Protein 2IJL (pdb70)

Solvent-accessible surface area: 12331 Å² total

B-factor: mean 44.21, std 12.85, range [23.38, 115.18]

Organism: Agrobacterium fabrum (strain C58 / ATCC 33970) (NCBI:txid176299)

Secondary structure (DSSP, 8-state):
--PPPEEEEEEEETTTEEESHHHHH--HHHHHS-HHHHHH---HHHHHHHHHHHT---S-SEEE---EEE-HHHHHHHHHHH------TTHHHHHHHHHHS---/-PPPEEEEEEEETTTEEESHHHHH--HHHHHS-HHHHHH---HHHHHHHHHHHT---S-SEEE---EEE-HHHHHHHHHHH------TTHHHHHHHHHHS---

Sequence (207 aa):
KRLPLKPVLRIDFPPGERLGHGKVELQLIAETGSISAAGRADSYRRRAWLLVDALNHFRQPVICSQRGAALTVFGAELLERYRGEERNEALREDIDWLEANRNPQRLPLKPVLRIDFPPGERLGHGKVELQLIAETGSISAAGRADSYRRAWLLVDALNHFRQPVICSQGGAALTVFGAELLERYRGEERNEALREDIDWLEANRNPQ

Nearest PDB structures (foldseek):
  2ijl-assembly1_A  TM=1.006E+00  e=8.912E-17  Agrobacterium fabrum str. C58
  2ijl-assembly1_B  TM=9.948E-01  e=4.445E-15  Agrobacterium fabrum str. C58
  3t1b-assembly1_D  TM=6.329E-01  e=1.593E-01  Vibrio cholerae
  5z4z-assembly1_A  TM=6.506E-01  e=7.813E-01  unclassified
  6c28-assembly2_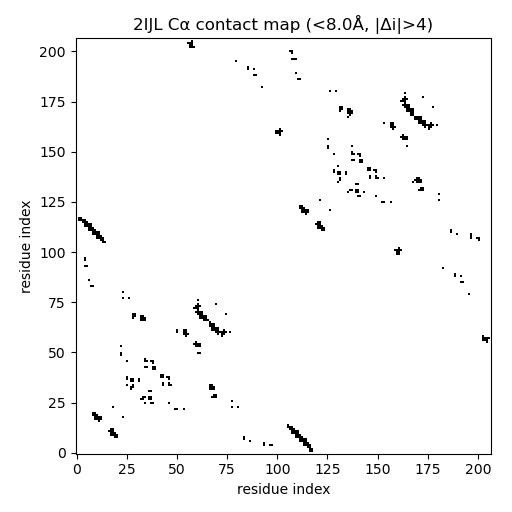C-3  TM=6.398E-01  e=1.419E+00  Rhodopseudomonas palustris CGA009

Radius of gyration: 19.8 Å; Cα contacts (8 Å, |Δi|>4): 282; chains: 2; bounding box: 57×39×43 Å

Structure (mmCIF, N/CA/C/O backbone):
data_2IJL
#
_entry.id   2IJL
#
_cell.length_a   40.719
_cell.length_b   79.536
_cell.length_c   43.994
_cell.angle_alpha   90.00
_cell.angle_beta   106.70
_cell.angle_gamma   90.00
#
_symmetry.space_group_name_H-M   'P 1 21 1'
#
loop_
_entity.id
_entity.type
_entity.pdbx_description
1 polymer 'Molybdenum-binding transcriptional repressor'
2 non-polymer 'SULFATE ION'
3 non-polymer 1,2-ETHANEDIOL
4 water water
#
loop_
_atom_site.group_PDB
_atom_site.id
_atom_site.type_symbol
_atom_site.label_atom_id
_atom_site.label_alt_id
_atom_site.label_comp_id
_atom_site.label_asym_id
_atom_site.label_entity_id
_atom_site.label_seq_id
_atom_site.pdbx_PDB_ins_code
_atom_site.Cartn_x
_atom_site.Cartn_y
_atom_site.Cartn_z
_atom_site.occupancy
_atom_site.B_iso_or_equiv
_atom_site.auth_seq_id
_atom_site.auth_comp_id
_atom_site.auth_asym_id
_atom_site.auth_atom_id
_atom_site.pdbx_PDB_model_num
ATOM 1 N N . LYS A 1 6 ? 30.858 69.524 -4.837 1.00 62.37 4 LYS A N 1
ATOM 2 C CA . LYS A 1 6 ? 30.915 68.211 -4.128 1.00 62.50 4 LYS A CA 1
ATOM 3 C C . LYS A 1 6 ? 30.528 68.354 -2.654 1.00 61.99 4 LYS A C 1
ATOM 4 O O . LYS A 1 6 ? 31.001 69.256 -1.960 1.00 62.46 4 LYS A O 1
ATOM 10 N N . ARG A 1 7 ? 29.651 67.493 -2.171 1.00 60.90 5 ARG A N 1
ATOM 11 C CA . ARG A 1 7 ? 29.594 67.328 -0.723 1.00 60.20 5 ARG A CA 1
ATOM 12 C C . ARG A 1 7 ? 29.885 65.895 -0.399 1.00 58.59 5 ARG A C 1
ATOM 13 O O . ARG A 1 7 ? 30.033 65.065 -1.300 1.00 58.39 5 ARG A O 1
ATOM 21 N N . LEU A 1 8 ? 29.980 65.622 0.891 1.00 56.69 6 LEU A N 1
ATOM 22 C CA . LEU A 1 8 ? 30.322 64.304 1.361 1.00 55.04 6 LEU A CA 1
ATOM 23 C C . LEU A 1 8 ? 29.166 63.340 1.089 1.00 53.31 6 LEU A C 1
ATOM 24 O O . LEU A 1 8 ? 28.032 63.767 0.893 1.00 53.18 6 LEU A O 1
ATOM 29 N N . PRO A 1 9 ? 29.455 62.034 1.029 1.00 51.83 7 PRO A N 1
ATOM 30 C CA . PRO A 1 9 ? 28.362 61.080 0.866 1.00 50.24 7 PRO A CA 1
ATOM 31 C C . PRO A 1 9 ? 27.446 60.998 2.098 1.00 48.74 7 PRO A C 1
ATOM 32 O O . PRO A 1 9 ? 27.841 61.435 3.196 1.00 48.28 7 PRO A O 1
ATOM 36 N N . LEU A 1 10 ? 26.240 60.448 1.901 1.00 46.30 8 LEU A N 1
ATOM 37 C CA . LEU A 1 10 ? 25.359 60.102 2.997 1.00 44.83 8 LEU A CA 1
ATOM 38 C C . LEU A 1 10 ? 26.074 59.051 3.777 1.00 44.48 8 LEU A C 1
ATOM 39 O O . LEU A 1 10 ? 26.866 58.313 3.238 1.00 44.55 8 LEU A O 1
ATOM 44 N N . LYS A 1 11 ? 25.804 58.985 5.060 1.00 44.27 9 LYS A N 1
ATOM 45 C CA . LYS A 1 11 ? 26.575 58.106 5.909 1.00 44.60 9 LYS A CA 1
ATOM 46 C C . LYS A 1 11 ? 25.712 57.641 7.105 1.00 43.50 9 LYS A C 1
ATOM 47 O O . LYS A 1 11 ? 25.207 58.467 7.874 1.00 44.01 9 LYS A O 1
ATOM 53 N N . PRO A 1 12 ? 25.484 56.319 7.228 1.00 42.45 10 PRO A N 1
ATOM 54 C CA . PRO A 1 12 ? 24.806 55.835 8.440 1.00 41.07 10 PRO A CA 1
ATOM 55 C C . PRO A 1 12 ? 25.768 55.874 9.646 1.00 40.53 10 PRO A C 1
ATOM 56 O O . PRO A 1 12 ? 26.971 55.695 9.483 1.00 40.49 10 PRO A O 1
ATOM 60 N N . VAL A 1 13 ? 25.231 56.141 10.834 1.00 40.15 11 VAL A N 1
ATOM 61 C CA . VAL A 1 13 ? 25.977 56.131 12.090 1.00 39.44 11 VAL A CA 1
ATOM 62 C C . VAL A 1 13 ? 25.189 55.293 13.077 1.00 38.85 11 VAL A C 1
ATOM 63 O O . VAL A 1 13 ? 23.978 55.356 13.134 1.00 38.52 11 VAL A O 1
ATOM 67 N N . LEU A 1 14 ? 25.903 54.512 13.861 1.00 39.07 12 LEU A N 1
ATOM 68 C CA . LEU A 1 14 ? 25.322 53.552 14.769 1.00 38.73 12 LEU A CA 1
ATOM 69 C C . LEU A 1 14 ? 25.539 54.030 16.193 1.00 38.93 12 LEU A C 1
ATOM 70 O O . LEU A 1 14 ? 26.599 54.597 16.517 1.00 39.31 12 LEU A O 1
ATOM 75 N N . ARG A 1 15 ? 24.539 53.783 17.031 1.00 38.00 13 ARG A N 1
ATOM 76 C CA . ARG A 1 15 ? 24.683 53.846 18.479 1.00 39.06 13 ARG A CA 1
ATOM 77 C C . ARG A 1 15 ? 23.911 52.647 19.030 1.00 38.62 13 ARG A C 1
ATOM 78 O O . ARG A 1 15 ? 22.916 52.212 18.438 1.00 39.50 13 ARG A O 1
ATOM 86 N N . ILE A 1 16 ? 24.328 52.125 20.173 1.00 37.89 14 ILE A N 1
ATOM 87 C CA . ILE A 1 16 ? 23.597 51.044 20.822 1.00 36.68 14 ILE A CA 1
ATOM 88 C C . ILE A 1 16 ? 23.105 51.516 22.148 1.00 36.93 14 ILE A C 1
ATOM 89 O O . ILE A 1 16 ? 23.874 52.011 22.943 1.00 37.75 14 ILE A O 1
ATOM 94 N N . ASP A 1 17 ? 21.814 51.347 22.396 1.00 37.70 15 ASP A N 1
ATOM 95 C CA . ASP A 1 17 ? 21.214 51.698 23.652 1.00 38.31 15 ASP A CA 1
ATOM 96 C C . ASP A 1 17 ? 21.522 50.596 24.650 1.00 38.04 15 ASP A C 1
ATOM 97 O O . ASP A 1 17 ? 21.345 49.422 24.330 1.00 37.62 15 ASP A O 1
ATOM 102 N N . PHE A 1 18 ? 22.029 50.979 25.828 1.00 38.01 16 PHE A N 1
ATOM 103 C CA . PHE A 1 18 ? 22.152 50.064 26.984 1.00 38.36 16 PHE A CA 1
ATOM 104 C C . PHE A 1 18 ? 21.128 50.487 28.065 1.00 39.20 16 PHE A C 1
ATOM 105 O O . PHE A 1 18 ? 21.481 51.171 29.018 1.00 39.11 16 PHE A O 1
ATOM 113 N N . PRO A 1 19 ? 19.861 50.063 27.922 1.00 40.45 17 PRO A N 1
ATOM 114 C CA . PRO A 1 19 ? 18.798 50.480 28.837 1.00 41.64 17 PRO A CA 1
ATOM 115 C C . PRO A 1 19 ? 19.046 50.012 30.284 1.00 42.91 17 PRO A C 1
ATOM 116 O O . PRO A 1 19 ? 19.609 48.931 30.491 1.00 43.64 17 PRO A O 1
ATOM 120 N N . PRO A 1 20 ? 18.629 50.810 31.286 1.00 43.64 18 PRO A N 1
ATOM 121 C CA . PRO A 1 20 ? 17.837 52.027 31.107 1.00 44.15 18 PRO A CA 1
ATOM 122 C C . PRO A 1 20 ? 18.701 53.243 30.834 1.00 44.56 18 PRO A C 1
ATOM 123 O O . PRO A 1 20 ? 18.314 54.098 30.027 1.00 45.31 18 PRO A O 1
ATOM 127 N N . GLY A 1 21 ? 19.862 53.322 31.484 1.00 44.12 19 GLY A N 1
ATOM 128 C CA . GLY A 1 21 ? 20.561 54.604 31.535 1.00 43.43 19 GLY A CA 1
ATOM 129 C C . GLY A 1 21 ? 21.612 54.894 30.479 1.00 42.96 19 GLY A C 1
ATOM 130 O O . GLY A 1 21 ? 22.054 56.012 30.394 1.00 43.38 19 GLY A O 1
ATOM 131 N N . GLU A 1 22 ? 22.006 53.910 29.669 1.00 41.65 20 GLU A N 1
ATOM 132 C CA . GLU A 1 22 ? 23.280 54.004 28.997 1.00 40.71 20 GLU A CA 1
ATOM 133 C C . GLU A 1 22 ? 23.296 53.919 27.466 1.00 39.79 20 GLU A C 1
ATOM 134 O O . GLU A 1 22 ? 22.369 53.426 26.846 1.00 39.10 20 GLU A O 1
ATOM 140 N N . ARG A 1 23 ? 24.372 54.417 26.878 1.00 38.78 21 ARG A N 1
ATOM 141 C CA . ARG A 1 23 ? 24.561 54.378 25.437 1.00 39.59 21 ARG A CA 1
ATOM 142 C C . ARG A 1 23 ? 25.996 54.084 25.083 1.00 37.82 21 ARG A C 1
ATOM 143 O O . ARG A 1 23 ? 26.901 54.435 25.828 1.00 37.73 21 ARG A O 1
ATOM 151 N N . LEU A 1 24 ? 26.187 53.418 23.954 1.00 37.26 22 LEU A N 1
ATOM 152 C CA . LEU A 1 24 ? 27.516 53.241 23.353 1.00 36.25 22 LEU A CA 1
ATOM 153 C C . LEU A 1 24 ? 27.500 53.696 21.908 1.00 35.50 22 LEU A C 1
ATOM 154 O O . LEU A 1 24 ? 26.922 53.069 21.051 1.00 35.24 22 LEU A O 1
ATOM 159 N N . GLY A 1 25 ? 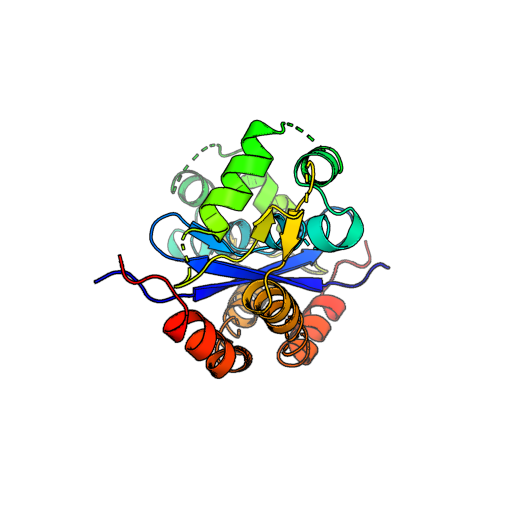28.132 54.818 21.647 1.00 35.26 23 GLY A N 1
ATOM 160 C CA . GLY A 1 25 ? 28.094 55.407 20.354 1.00 35.29 23 GLY A CA 1
ATOM 161 C C . GLY A 1 25 ? 29.312 56.271 20.132 1.00 36.30 23 GLY A C 1
ATOM 162 O O . GLY A 1 25 ? 30.380 56.094 20.753 1.00 36.14 23 GLY A O 1
ATOM 163 N N . HIS A 1 26 ? 29.150 57.228 19.241 1.00 37.28 24 HIS A N 1
ATOM 164 C CA . HIS A 1 26 ? 30.292 57.958 18.741 1.00 38.11 24 HIS A CA 1
ATOM 165 C C . HIS A 1 26 ? 31.162 58.519 19.861 1.00 37.18 24 HIS A C 1
ATOM 166 O O . HIS A 1 26 ? 32.374 58.453 19.773 1.00 37.75 24 HIS A O 1
ATOM 173 N N . GLY A 1 27 ? 30.574 59.063 20.909 1.00 36.04 25 GLY A N 1
ATOM 174 C CA . GLY A 1 27 ? 31.389 59.664 21.945 1.00 34.26 25 GLY A CA 1
ATOM 175 C C . GLY A 1 27 ? 32.253 58.682 22.696 1.00 34.44 25 GLY A C 1
ATOM 176 O O . GLY A 1 27 ? 33.420 58.960 22.947 1.00 35.54 25 GLY A O 1
ATOM 177 N N . LYS A 1 28 ? 31.716 57.524 23.080 1.00 33.10 26 LYS A N 1
ATOM 178 C CA . LYS A 1 28 ? 32.547 56.578 23.820 1.00 31.73 26 LYS A CA 1
ATOM 179 C C . LYS A 1 28 ? 33.567 55.840 22.949 1.00 32.04 26 LYS A C 1
ATOM 180 O O . LYS A 1 28 ? 34.672 55.527 23.403 1.00 30.76 26 LYS A O 1
ATOM 186 N N . VAL A 1 29 ? 33.197 55.577 21.690 1.00 32.05 27 VAL A N 1
ATOM 187 C CA . VAL A 1 29 ? 34.099 54.948 20.746 1.00 31.46 27 VAL A CA 1
ATOM 188 C C . VAL A 1 29 ? 35.307 55.836 20.409 1.00 31.98 27 VAL A C 1
ATOM 189 O O . VAL A 1 29 ? 36.461 55.361 20.315 1.00 30.86 27 VAL A O 1
ATOM 193 N N . GLU A 1 30 ? 35.035 57.123 20.184 1.00 31.73 28 GLU A N 1
ATOM 194 C CA . GLU A 1 30 ? 36.072 58.072 19.916 1.00 31.13 28 GLU A CA 1
ATOM 195 C C . GLU A 1 30 ? 37.025 58.176 21.128 1.00 32.13 28 GLU A C 1
ATOM 196 O O . GLU A 1 30 ? 38.236 58.063 20.968 1.00 32.31 28 GLU A O 1
ATOM 202 N N . LEU A 1 31 ? 36.492 58.342 22.328 1.00 32.34 29 LEU A N 1
ATOM 203 C CA . LEU A 1 31 ? 37.314 58.286 23.532 1.00 33.45 29 LEU A CA 1
ATOM 204 C C . LEU A 1 31 ? 38.237 57.071 23.590 1.00 34.03 29 LEU A C 1
ATOM 205 O O . LEU A 1 31 ? 39.442 57.206 23.845 1.00 33.45 29 LEU A O 1
ATOM 218 N N . GLN A 1 33 ? 39.193 55.106 21.043 1.00 32.81 31 GLN A N 1
ATOM 219 C CA . GLN A 1 33 ? 40.151 55.217 19.935 1.00 32.69 31 GLN A CA 1
ATOM 220 C C . GLN A 1 33 ? 41.281 56.190 20.325 1.00 30.91 31 GLN A C 1
ATOM 221 O O . GLN A 1 33 ? 42.443 55.969 20.064 1.00 32.16 31 GLN A O 1
ATOM 227 N 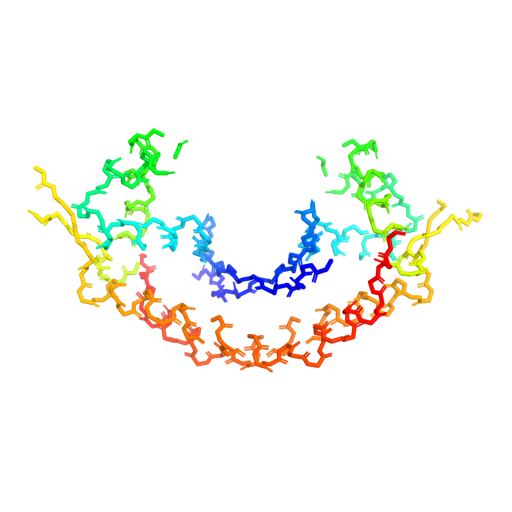N . LEU A 1 34 ? 40.919 57.270 20.975 1.00 29.53 32 LEU A N 1
ATOM 228 C CA . LEU A 1 34 ? 41.841 58.319 21.327 1.00 28.76 32 LEU A CA 1
ATOM 229 C C . LEU A 1 34 ? 42.718 57.880 22.494 1.00 27.56 32 LEU A C 1
ATOM 230 O O . LEU A 1 34 ? 43.876 58.264 22.561 1.00 26.76 32 LEU A O 1
ATOM 235 N N . ILE A 1 35 ? 42.176 57.048 23.391 1.00 27.25 33 ILE A N 1
ATOM 236 C CA . ILE A 1 35 ? 43.003 56.464 24.459 1.00 27.38 33 ILE A CA 1
ATOM 237 C C . ILE A 1 35 ? 44.015 55.495 23.875 1.00 27.34 33 ILE A C 1
ATOM 238 O O . ILE A 1 35 ? 45.199 55.529 24.247 1.00 27.02 33 ILE A O 1
ATOM 243 N N . ALA A 1 36 ? 43.573 54.690 22.904 1.00 27.70 34 ALA A N 1
ATOM 244 C CA . ALA A 1 36 ? 44.489 53.761 22.214 1.00 27.62 34 ALA A CA 1
ATOM 245 C C . ALA A 1 36 ? 45.591 54.552 21.557 1.00 28.07 34 ALA A C 1
ATOM 246 O O . ALA A 1 36 ? 46.725 54.086 21.487 1.00 28.21 34 ALA A O 1
ATOM 248 N N . GLU A 1 37 ? 45.280 55.764 21.098 1.00 28.08 35 GLU A N 1
ATOM 249 C CA . GLU A 1 37 ? 46.278 56.513 20.297 1.00 28.28 35 GLU A CA 1
ATOM 250 C C . GLU A 1 37 ? 47.211 57.365 21.133 1.00 28.35 35 GLU A C 1
ATOM 251 O O . GLU A 1 37 ? 48.364 57.549 20.774 1.00 29.72 35 GLU A O 1
ATOM 257 N N . THR A 1 38 ? 46.728 57.918 22.234 1.00 28.63 36 THR A N 1
ATOM 258 C CA . THR A 1 38 ? 47.532 58.880 23.004 1.00 28.04 36 THR A CA 1
ATOM 259 C C . THR A 1 38 ? 47.951 58.318 24.350 1.00 28.27 36 THR A C 1
ATOM 260 O O . THR A 1 38 ? 48.826 58.859 24.989 1.00 27.80 36 THR A O 1
ATOM 264 N N . GLY A 1 39 ? 47.242 57.287 24.807 1.00 28.80 37 GLY A N 1
ATOM 265 C CA . GLY A 1 39 ? 47.454 56.701 26.117 1.00 28.93 37 GLY A CA 1
ATOM 266 C C . GLY A 1 39 ? 47.041 57.582 27.276 1.00 29.86 37 GLY A C 1
ATOM 267 O O . GLY A 1 39 ? 47.522 57.409 28.391 1.00 31.03 37 GLY A O 1
ATOM 268 N N . SER A 1 40 ? 46.123 58.507 27.045 1.00 30.40 38 SER A N 1
ATOM 269 C CA . SER A 1 40 ? 45.795 59.528 28.033 1.00 30.41 38 SER A CA 1
ATOM 270 C C . SER A 1 40 ? 44.297 59.892 28.007 1.00 30.33 38 SER A C 1
ATOM 271 O O . SER A 1 40 ? 43.728 60.157 26.933 1.00 30.58 38 SER A O 1
ATOM 274 N N . ILE A 1 41 ? 43.668 59.892 29.183 1.00 30.00 39 ILE A N 1
ATOM 275 C CA . ILE A 1 41 ? 42.269 60.302 29.326 1.00 29.52 39 ILE A CA 1
ATOM 276 C C . ILE A 1 41 ? 42.177 61.808 29.207 1.00 29.85 39 ILE A C 1
ATOM 277 O O . ILE A 1 41 ? 41.259 62.318 28.565 1.00 30.23 39 ILE A O 1
ATOM 282 N N . SER A 1 42 ? 43.107 62.534 29.816 1.00 30.08 40 SER A N 1
ATOM 283 C CA . SER A 1 42 ? 43.041 63.995 29.724 1.00 31.58 40 SER A CA 1
ATOM 284 C C . SER A 1 42 ? 43.210 64.506 28.294 1.00 31.14 40 SER A C 1
ATOM 285 O O . SER A 1 42 ? 42.538 65.454 27.908 1.00 31.79 40 SER A O 1
ATOM 288 N N . ALA A 1 43 ? 44.090 63.865 27.527 1.00 31.00 41 ALA A N 1
ATOM 289 C CA . ALA A 1 43 ? 44.325 64.171 26.101 1.00 30.73 41 ALA A CA 1
ATOM 290 C C . ALA A 1 43 ? 43.082 63.920 25.244 1.00 30.67 41 ALA A C 1
ATOM 291 O O . ALA A 1 43 ? 42.688 64.763 24.436 1.00 30.08 41 ALA A O 1
ATOM 293 N N . ALA A 1 44 ? 42.490 62.735 25.408 1.00 30.83 42 ALA A N 1
ATOM 294 C CA . ALA A 1 44 ? 41.236 62.390 24.743 1.00 30.43 42 ALA A CA 1
ATOM 295 C C . ALA A 1 44 ? 40.144 63.435 25.063 1.00 31.25 42 ALA A C 1
ATOM 296 O O . ALA A 1 44 ? 39.486 63.940 24.147 1.00 31.34 42 ALA A O 1
ATOM 298 N N . GLY A 1 45 ? 39.960 63.772 26.343 1.00 31.56 43 GLY A N 1
ATOM 299 C CA . GLY A 1 45 ? 38.959 64.775 26.754 1.00 31.63 43 GLY A CA 1
ATOM 300 C C . GLY A 1 45 ? 39.210 66.106 26.082 1.00 32.53 43 GLY A C 1
ATOM 301 O O . GLY A 1 45 ? 38.311 66.686 25.483 1.00 32.64 43 GLY A O 1
ATOM 302 N N . ARG A 1 46 ? 40.449 66.584 26.165 1.00 33.62 44 ARG A N 1
ATOM 303 C CA . ARG A 1 46 ? 40.901 67.764 25.418 1.00 34.84 44 ARG A CA 1
ATOM 304 C C . ARG A 1 46 ? 40.558 67.714 23.920 1.00 35.14 44 ARG A C 1
ATOM 305 O O . ARG A 1 46 ? 39.960 68.652 23.383 1.00 34.97 44 ARG A O 1
ATOM 313 N N . ALA A 1 47 ? 40.932 66.630 23.254 1.00 35.37 45 ALA A N 1
ATOM 314 C CA . ALA A 1 47 ? 40.568 66.442 21.846 1.00 37.00 45 ALA A CA 1
ATOM 315 C C . ALA A 1 47 ? 39.063 66.624 21.583 1.00 38.06 45 ALA A C 1
ATOM 316 O O . ALA A 1 47 ? 38.655 67.258 20.610 1.00 37.06 45 ALA A O 1
ATOM 326 N N . ASP A 1 49 ? 36.957 68.313 23.323 1.00 42.52 47 ASP A N 1
ATOM 327 C CA . ASP A 1 49 ? 36.446 69.546 23.925 1.00 42.82 47 ASP A CA 1
ATOM 328 C C . ASP A 1 49 ? 35.575 69.381 25.164 1.00 42.32 47 ASP A C 1
ATOM 329 O O . ASP A 1 49 ? 34.501 69.972 25.250 1.00 42.06 47 ASP A O 1
ATOM 342 N N . SER A 1 51 ? 35.717 68.678 29.698 1.00 36.11 49 SER A N 1
ATOM 343 C CA . SER A 1 51 ? 36.517 68.660 30.898 1.00 33.86 49 SER A CA 1
ATOM 344 C C . SER A 1 51 ? 37.021 67.243 31.180 1.00 32.78 49 SER A C 1
ATOM 345 O O . SER A 1 51 ? 36.488 66.267 30.671 1.00 31.62 49 SER A O 1
ATOM 348 N N . TYR A 1 52 ? 38.053 67.139 32.010 1.00 32.01 50 TYR A N 1
ATOM 349 C CA . TYR A 1 52 ? 38.530 65.844 32.440 1.00 31.29 50 TYR A CA 1
ATOM 350 C C . TYR A 1 52 ? 37.405 65.084 33.161 1.00 31.82 50 TYR A C 1
ATOM 351 O O . TYR A 1 52 ? 37.214 63.874 32.896 1.00 31.76 50 TYR A O 1
ATOM 360 N N . ARG A 1 53 ? 36.656 65.787 34.026 1.00 31.05 51 ARG A N 1
ATOM 361 C CA . ARG A 1 53 ? 35.460 65.216 34.659 1.00 31.99 51 ARG A CA 1
ATOM 362 C C . ARG A 1 53 ? 34.539 64.532 33.653 1.00 30.97 51 ARG A C 1
ATOM 363 O O . ARG A 1 53 ? 34.231 63.358 33.815 1.00 30.12 51 ARG A O 1
ATOM 371 N N A ARG A 1 54 ? 34.134 65.238 32.599 1.00 31.39 52 ARG A N 1
ATOM 372 N N B ARG A 1 54 ? 34.080 65.231 32.587 0.00 38.05 52 ARG A N 1
ATOM 373 C CA A ARG A 1 54 ? 33.180 64.650 31.636 1.00 31.74 52 ARG A CA 1
ATOM 374 C CA B ARG A 1 54 ? 33.176 64.649 31.627 0.00 37.77 52 ARG A CA 1
ATOM 375 C C A ARG A 1 54 ? 33.757 63.465 30.894 1.00 30.40 52 ARG A C 1
ATOM 376 C C B ARG A 1 54 ? 33.758 63.463 30.899 0.00 37.10 52 ARG A C 1
ATOM 377 O O A ARG A 1 54 ? 33.071 62.470 30.720 1.00 30.00 52 ARG A O 1
ATOM 378 O O B ARG A 1 54 ? 33.105 62.486 30.724 0.00 36.82 52 ARG A O 1
ATOM 393 N N . ALA A 1 55 ? 35.012 63.579 30.463 1.00 29.27 53 ALA A N 1
ATOM 394 C CA . ALA A 1 55 ? 35.717 62.448 29.882 1.00 29.37 53 ALA A CA 1
ATOM 395 C C . ALA A 1 55 ? 35.842 61.259 30.851 1.00 29.29 53 ALA A C 1
ATOM 396 O O . ALA A 1 55 ? 35.575 60.100 30.495 1.00 30.57 53 ALA A O 1
ATOM 398 N N . TRP A 1 56 ? 36.226 61.532 32.088 1.00 28.55 54 TRP A N 1
ATOM 399 C CA . TRP A 1 56 ? 36.456 60.473 33.052 1.00 27.48 54 TRP A CA 1
ATOM 400 C C . TRP A 1 56 ? 35.129 59.747 33.353 1.00 27.81 54 TRP A C 1
ATOM 401 O O . TRP A 1 56 ? 35.092 58.516 33.467 1.00 27.80 54 TRP A O 1
ATOM 412 N N . LEU A 1 57 ? 34.037 60.504 33.467 1.00 27.84 55 LEU A N 1
ATOM 413 C CA . LEU A 1 57 ? 32.706 59.908 33.616 1.00 28.31 55 LEU A CA 1
ATOM 414 C C . LEU A 1 57 ? 32.323 58.967 32.450 1.00 28.59 55 LEU A C 1
ATOM 415 O O . LEU A 1 57 ? 31.639 57.980 32.666 1.00 28.62 55 LEU A O 1
ATOM 420 N N . LEU A 1 58 ? 32.771 59.249 31.234 1.00 29.00 56 LEU A N 1
ATOM 421 C CA . LEU A 1 58 ? 32.574 58.308 30.111 1.00 30.53 56 LEU A CA 1
ATOM 422 C C . LEU A 1 58 ? 33.385 57.032 30.309 1.00 31.00 56 LEU A C 1
ATOM 423 O O . LEU A 1 58 ? 32.899 55.933 30.082 1.00 31.67 56 LEU A O 1
ATOM 428 N N . VAL A 1 59 ? 34.636 57.188 30.733 1.00 32.33 57 VAL A N 1
ATOM 429 C CA . VAL A 1 59 ? 35.494 56.066 31.137 1.00 32.24 57 VAL A CA 1
ATOM 430 C C . VAL A 1 59 ? 34.849 55.235 32.232 1.00 32.60 57 VAL A C 1
ATOM 431 O O . VAL A 1 59 ? 34.750 54.006 32.148 1.00 33.17 57 VAL A O 1
ATOM 435 N N . ASP A 1 60 ? 34.376 55.910 33.253 1.00 32.36 58 ASP A N 1
ATOM 436 C CA . ASP A 1 60 ? 33.695 55.232 34.348 1.00 32.63 58 ASP A CA 1
ATOM 437 C C . ASP A 1 60 ? 32.444 54.463 33.887 1.00 32.10 58 ASP A C 1
ATOM 438 O O . ASP A 1 60 ? 32.211 53.319 34.305 1.00 32.03 58 ASP A O 1
ATOM 443 N N . ALA A 1 61 ? 31.650 55.080 33.024 1.00 31.44 59 ALA A N 1
ATOM 444 C CA . ALA A 1 61 ? 30.523 54.380 32.390 1.00 31.80 59 ALA A CA 1
ATOM 445 C C . ALA A 1 61 ? 30.953 53.083 31.656 1.00 32.05 59 ALA A C 1
ATOM 446 O O . ALA A 1 61 ? 30.362 52.020 31.855 1.00 32.67 59 ALA A O 1
ATOM 448 N N . LEU A 1 62 ? 31.989 53.186 30.825 1.00 31.99 60 LEU A N 1
ATOM 449 C CA . LEU A 1 62 ? 32.559 52.050 30.106 1.00 31.46 60 LEU A CA 1
ATOM 450 C C . LEU A 1 62 ? 33.050 50.938 31.019 1.00 32.09 60 LEU A C 1
ATOM 451 O O . LEU A 1 62 ? 32.918 49.758 30.691 1.00 32.55 60 LEU A O 1
ATOM 456 N N . ASN A 1 63 ? 33.597 51.310 32.171 1.00 32.74 61 ASN A N 1
ATOM 457 C CA . ASN A 1 63 ? 34.103 50.335 33.127 1.00 33.04 61 ASN A CA 1
ATOM 458 C C . ASN A 1 63 ? 33.038 49.732 34.026 1.00 33.96 61 ASN A C 1
ATOM 459 O O . ASN A 1 63 ? 33.345 48.899 34.872 1.00 33.64 61 ASN A O 1
ATOM 464 N N . HIS A 1 64 ? 31.782 50.119 33.832 1.00 35.08 62 HIS A N 1
ATOM 465 C CA . HIS A 1 64 ? 30.711 49.483 34.591 1.00 35.81 62 HIS A CA 1
ATOM 466 C C . HIS A 1 64 ? 29.655 48.892 33.670 1.00 36.39 62 HIS A C 1
ATOM 467 O O . HIS A 1 64 ? 28.778 48.166 34.138 1.00 35.35 62 HIS A O 1
ATOM 482 N N . PHE A 1 66 ? 30.166 46.600 31.340 1.00 34.26 64 PHE A N 1
ATOM 483 C CA . PHE A 1 66 ? 30.494 45.240 30.898 1.00 33.34 64 PHE A CA 1
ATOM 484 C C . PHE A 1 66 ? 31.025 44.471 32.081 1.00 33.40 64 PHE A C 1
ATOM 485 O O . PHE A 1 66 ? 31.229 45.063 33.136 1.00 33.88 64 PHE A O 1
ATOM 493 N N . ARG A 1 67 ? 31.225 43.168 31.907 1.00 33.43 65 ARG A N 1
ATOM 494 C CA . ARG A 1 67 ? 31.710 42.275 32.957 1.00 33.86 65 ARG A CA 1
ATOM 495 C C . ARG A 1 67 ? 33.165 42.544 33.281 1.00 33.71 65 ARG A C 1
ATOM 496 O O . ARG A 1 67 ? 33.604 42.318 34.409 1.00 34.28 65 ARG A O 1
ATOM 504 N N . GLN A 1 68 ? 33.917 42.974 32.275 1.00 33.11 66 GLN A N 1
ATOM 505 C CA . GLN A 1 68 ? 35.304 43.342 32.449 1.00 33.40 66 GLN A CA 1
ATOM 506 C C . GLN A 1 68 ? 35.441 44.852 32.173 1.00 32.32 66 GLN A C 1
ATOM 507 O O . GLN A 1 68 ? 34.651 45.423 31.410 1.00 32.02 66 GLN A O 1
ATOM 513 N N . PRO A 1 69 ? 36.435 45.495 32.810 1.00 31.91 67 PRO A N 1
ATOM 514 C CA . PRO A 1 69 ? 36.853 46.874 32.541 1.00 31.34 67 PRO A CA 1
ATOM 515 C C . PRO A 1 69 ? 37.251 47.052 31.080 1.00 30.91 67 PRO A C 1
ATOM 516 O O . PRO A 1 69 ? 37.768 46.118 30.465 1.00 30.14 67 PRO A O 1
ATOM 520 N N . VAL A 1 70 ? 37.034 48.258 30.554 1.00 30.91 68 VAL A N 1
ATOM 521 C CA . VAL A 1 70 ? 37.355 48.595 29.169 1.00 31.03 68 VAL A CA 1
ATOM 522 C C . VAL A 1 70 ? 38.664 49.371 29.102 1.00 31.79 68 VAL A C 1
ATOM 523 O O . VAL A 1 70 ? 39.446 49.218 28.161 1.00 32.68 68 VAL A O 1
ATOM 527 N N . ILE A 1 71 ? 38.898 50.190 30.121 1.00 32.34 69 ILE A N 1
ATOM 528 C CA . ILE A 1 71 ? 40.055 51.077 30.195 1.00 32.66 69 ILE A CA 1
ATOM 529 C C . ILE A 1 71 ? 40.747 50.834 31.538 1.00 32.87 69 ILE A C 1
ATOM 530 O O . ILE A 1 71 ? 40.099 50.493 32.518 1.00 33.33 69 ILE A O 1
ATOM 535 N N . CYS A 1 72 ? 42.063 50.965 31.586 1.00 33.39 70 CYS A N 1
ATOM 536 C CA . CYS A 1 72 ? 42.767 50.769 32.849 1.00 34.36 70 CYS A CA 1
ATOM 537 C C . CYS A 1 72 ? 43.937 51.723 32.950 1.00 34.89 70 CYS A C 1
ATOM 538 O O . CYS A 1 72 ? 44.388 52.246 31.945 1.00 34.74 70 CYS A O 1
ATOM 541 N N . SER A 1 73 ? 44.429 51.949 34.165 1.00 36.36 71 SER A N 1
ATOM 542 C CA . SER A 1 73 ? 45.628 52.765 34.348 1.00 37.73 71 SER A CA 1
ATOM 543 C C . SER A 1 73 ? 46.867 51.978 33.930 1.00 38.85 71 SER A C 1
ATOM 544 O O . SER A 1 73 ? 46.829 50.750 33.786 1.00 38.67 71 SER A O 1
ATOM 547 N N . GLN A 1 74 ? 47.962 52.709 33.743 1.00 40.39 72 GLN A N 1
ATOM 548 C CA . GLN A 1 74 ? 49.295 52.129 33.618 1.00 41.73 72 GLN A CA 1
ATOM 549 C C . GLN A 1 74 ? 50.329 53.170 34.054 1.00 42.14 72 GLN A C 1
ATOM 550 O O . GLN A 1 74 ? 49.953 54.273 34.465 1.00 42.58 72 GLN A O 1
ATOM 556 N N . ARG A 1 75 ? 51.616 52.824 33.962 1.00 42.43 73 ARG A N 1
ATOM 557 C CA . ARG A 1 75 ? 52.707 53.754 34.285 1.00 42.77 73 ARG A CA 1
ATOM 558 C C . ARG A 1 75 ? 53.002 54.732 33.143 1.00 42.75 73 ARG A C 1
ATOM 559 O O . ARG A 1 75 ? 52.169 55.576 32.790 1.00 42.80 73 ARG A O 1
ATOM 567 N N . GLY A 1 82 ? 48.653 58.102 31.389 1.00 30.03 80 GLY A N 1
ATOM 568 C CA . GLY A 1 82 ? 48.628 56.817 32.078 1.00 30.92 80 GLY A CA 1
ATOM 569 C C . GLY A 1 82 ? 47.332 56.021 31.936 1.00 31.20 80 GLY A C 1
ATOM 570 O O . GLY A 1 82 ? 46.739 55.597 32.939 1.00 31.90 80 GLY A O 1
ATOM 571 N N . ALA A 1 83 ? 46.883 55.798 30.701 1.00 31.05 81 ALA A N 1
ATOM 572 C CA . ALA A 1 83 ? 45.684 54.982 30.453 1.00 30.43 81 ALA A CA 1
ATOM 573 C C . ALA A 1 83 ? 45.848 54.060 29.234 1.00 30.31 81 ALA A C 1
ATOM 574 O O . ALA A 1 83 ? 46.663 54.344 28.344 1.00 29.75 81 ALA A O 1
ATOM 576 N N . ALA A 1 84 ? 45.096 52.949 29.226 1.00 29.43 82 ALA A N 1
ATOM 577 C CA . ALA A 1 84 ? 45.102 52.013 28.116 1.00 29.13 82 ALA A CA 1
ATOM 578 C C . ALA A 1 84 ? 43.774 51.248 27.984 1.00 29.44 82 ALA A C 1
ATOM 579 O O . ALA A 1 84 ? 42.965 51.187 28.926 1.00 29.81 82 ALA A O 1
ATOM 581 N N . LEU A 1 85 ? 43.543 50.692 26.797 1.00 28.89 83 LEU A N 1
ATOM 582 C CA . LEU A 1 85 ? 42.469 49.731 26.602 1.00 29.49 83 LEU A CA 1
ATOM 583 C C . LEU A 1 85 ? 42.879 48.393 27.192 1.00 29.15 83 LEU A C 1
ATOM 584 O O . LEU A 1 85 ? 44.013 47.958 27.017 1.00 29.67 83 LEU A O 1
ATOM 589 N N . THR A 1 86 ? 41.961 47.724 27.873 1.00 29.00 84 THR A N 1
ATOM 590 C CA . THR A 1 86 ? 42.219 46.351 28.307 1.00 28.04 84 THR A CA 1
ATOM 591 C C . THR A 1 86 ? 42.115 45.438 27.082 1.00 28.59 84 THR A C 1
ATOM 592 O O . THR A 1 86 ? 41.674 45.884 26.014 1.00 28.73 84 THR A O 1
ATOM 596 N N . VAL A 1 87 ? 42.509 44.168 27.220 1.00 29.09 85 VAL A N 1
ATOM 597 C CA . VAL A 1 87 ? 42.245 43.169 26.170 1.00 29.25 85 VAL A CA 1
ATOM 598 C C . VAL A 1 87 ? 40.758 43.252 25.738 1.00 29.43 85 VAL A C 1
ATOM 599 O O . VAL A 1 87 ? 40.459 43.421 24.556 1.00 29.56 85 VAL A O 1
ATOM 603 N N . PHE A 1 88 ? 39.841 43.209 26.704 1.00 29.16 86 PHE A N 1
ATOM 604 C CA . PHE A 1 88 ? 38.427 43.382 26.414 1.00 28.65 86 PHE A CA 1
ATOM 605 C C . PHE A 1 88 ? 38.088 44.717 25.720 1.00 29.05 86 PHE A C 1
ATOM 606 O O . PHE A 1 88 ? 37.279 44.757 24.793 1.00 27.97 86 PHE A O 1
ATOM 614 N N . GLY A 1 89 ? 38.719 45.803 26.154 1.00 29.33 87 GLY A N 1
ATOM 615 C CA . GLY A 1 89 ? 38.460 47.107 25.554 1.00 29.77 87 GLY A CA 1
ATOM 616 C C . GLY A 1 89 ? 38.813 47.136 24.083 1.00 30.35 87 GLY A C 1
ATOM 617 O O . GLY A 1 89 ? 38.043 47.667 23.265 1.00 31.25 87 GLY A O 1
ATOM 618 N N . ALA A 1 90 ? 39.959 46.553 23.745 1.00 29.76 88 ALA A N 1
ATOM 619 C CA . ALA A 1 90 ? 40.393 46.436 22.358 1.00 29.72 88 ALA A CA 1
ATOM 620 C C . ALA A 1 90 ? 39.406 45.596 21.558 1.00 29.42 88 ALA A C 1
ATOM 621 O O . ALA A 1 90 ? 39.127 45.903 20.397 1.00 29.05 88 ALA A O 1
ATOM 623 N N . GLU A 1 91 ? 38.910 44.529 22.187 1.00 29.18 89 GLU A N 1
ATOM 624 C CA . GLU A 1 91 ? 37.908 43.664 21.575 1.00 29.72 89 GLU A CA 1
ATOM 625 C C . GLU A 1 91 ? 36.610 44.415 21.300 1.00 29.97 89 GLU A C 1
ATOM 626 O O . GLU A 1 91 ? 36.073 44.316 20.200 1.00 29.68 89 GLU A O 1
ATOM 632 N N . LEU A 1 92 ? 36.139 45.175 22.296 1.00 30.37 90 LEU A N 1
ATOM 633 C CA . LEU A 1 92 ? 34.965 46.046 22.164 1.00 31.43 90 LEU A CA 1
ATOM 634 C C . LEU A 1 92 ? 35.087 47.045 21.010 1.00 32.01 90 LEU A C 1
ATOM 635 O O . LEU A 1 92 ? 34.193 47.152 20.174 1.00 32.95 90 LEU A O 1
ATOM 640 N N . LEU A 1 93 ? 36.200 47.753 20.952 1.00 32.57 91 LEU A N 1
ATOM 641 C CA . LEU A 1 93 ? 36.494 48.636 19.839 1.00 33.24 91 LEU A CA 1
ATOM 642 C C . LEU A 1 93 ? 36.487 47.937 18.440 1.00 34.15 91 LEU A C 1
ATOM 643 O O . LEU A 1 93 ? 35.849 48.432 17.508 1.00 34.83 91 LEU A O 1
ATOM 648 N N . GLU A 1 94 ? 37.136 46.786 18.302 1.00 34.36 92 GLU A N 1
ATOM 649 C CA . GLU A 1 94 ? 37.118 46.062 17.026 1.00 35.89 92 GLU A CA 1
ATOM 650 C C . GLU A 1 94 ? 35.713 45.593 16.627 1.00 35.59 92 GLU A C 1
ATOM 651 O O . GLU A 1 94 ? 35.263 45.735 15.499 1.00 35.47 92 GLU A O 1
ATOM 657 N N . ARG A 1 95 ? 34.994 45.066 17.591 1.00 36.35 93 ARG A N 1
ATOM 658 C CA . ARG A 1 95 ? 33.633 44.657 17.367 1.00 36.87 93 ARG A CA 1
ATOM 659 C C . ARG A 1 95 ? 32.730 45.840 16.968 1.00 36.59 93 ARG A C 1
ATOM 660 O O . ARG A 1 95 ? 31.875 45.693 16.099 1.00 36.90 93 ARG A O 1
ATOM 668 N N . TYR A 1 96 ? 32.903 47.014 17.568 1.00 35.38 94 TYR A N 1
ATOM 669 C CA . TYR A 1 96 ? 32.104 48.161 17.095 1.00 34.41 94 TYR A CA 1
ATOM 670 C C . TYR A 1 96 ? 32.486 48.519 15.646 1.00 33.93 94 TYR A C 1
ATOM 671 O O . TYR A 1 96 ? 31.603 48.843 14.837 1.00 33.10 94 TYR A O 1
ATOM 680 N N . ARG A 1 97 ? 33.778 48.431 15.310 1.00 32.66 95 ARG A N 1
ATOM 681 C CA . ARG A 1 97 ? 34.196 48.719 13.942 1.00 32.87 95 ARG A CA 1
ATOM 682 C C . ARG A 1 97 ? 33.546 47.716 12.970 1.00 32.76 95 ARG A C 1
ATOM 683 O O . ARG A 1 97 ? 33.059 48.109 11.902 1.00 32.34 95 ARG A O 1
ATOM 691 N N . GLY A 1 98 ? 33.530 46.439 13.356 1.00 31.86 96 GLY A N 1
ATOM 692 C CA . GLY A 1 98 ? 32.892 45.417 12.565 1.00 32.98 96 GLY A CA 1
ATOM 693 C C . GLY A 1 98 ? 31.404 45.648 12.381 1.00 34.54 96 GLY A C 1
ATOM 694 O O . GLY A 1 98 ? 30.880 45.510 11.285 1.00 34.96 96 GLY A O 1
ATOM 703 N N . GLU A 1 100 ? 29.893 48.567 12.484 1.00 37.34 98 GLU A N 1
ATOM 704 C CA . GLU A 1 100 ? 29.796 49.643 11.523 1.00 37.51 98 GLU A CA 1
ATOM 705 C C . GLU A 1 100 ? 29.901 49.146 10.071 1.00 37.89 98 GLU A C 1
ATOM 706 O O . GLU A 1 100 ? 29.123 49.582 9.225 1.00 37.78 98 GLU A O 1
ATOM 712 N N . GLU A 1 101 ? 30.867 48.259 9.791 1.00 38.03 99 GLU A N 1
ATOM 713 C CA . GLU A 1 101 ? 31.057 47.701 8.467 1.00 38.54 99 GLU A CA 1
ATOM 714 C C . GLU A 1 101 ? 29.844 46.882 8.028 1.00 37.49 99 GLU A C 1
ATOM 715 O O . GLU A 1 101 ? 29.346 47.028 6.911 1.00 37.19 99 GLU A O 1
ATOM 721 N N . ARG A 1 102 ? 29.368 46.025 8.919 1.00 37.17 100 ARG A N 1
ATOM 722 C CA . ARG A 1 102 ? 28.187 45.214 8.654 1.00 37.94 100 ARG A CA 1
ATOM 723 C C . ARG A 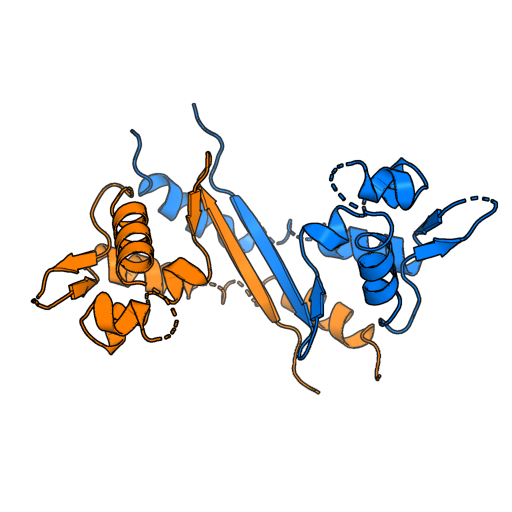1 102 ? 26.908 46.024 8.398 1.00 38.93 100 ARG A C 1
ATOM 724 O O . ARG A 1 102 ? 26.123 45.680 7.498 1.00 38.39 100 ARG A O 1
ATOM 740 N N . ASN A 1 104 ? 26.928 49.197 7.203 1.00 39.76 102 ASN A N 1
ATOM 741 C CA . ASN A 1 104 ? 27.128 49.827 5.914 1.00 39.44 102 ASN A CA 1
ATOM 742 C C . ASN A 1 104 ? 26.770 48.870 4.774 1.00 39.28 102 ASN A C 1
ATOM 743 O O . ASN A 1 104 ? 26.043 49.269 3.853 1.00 39.23 102 ASN A O 1
ATOM 748 N N . GLU A 1 105 ? 27.273 47.628 4.840 1.00 37.75 103 GLU A N 1
ATOM 749 C CA . GLU A 1 105 ? 26.977 46.625 3.837 1.00 37.70 103 GLU A CA 1
ATOM 750 C C . GLU A 1 105 ? 25.476 46.418 3.707 1.00 35.43 103 GLU A C 1
ATOM 751 O O . GLU A 1 105 ? 24.940 46.445 2.609 1.00 34.94 103 GLU A O 1
ATOM 757 N N . ALA A 1 106 ? 24.804 46.218 4.831 1.00 33.78 104 ALA A N 1
ATOM 758 C CA . ALA A 1 106 ? 23.364 45.944 4.840 1.00 32.85 104 ALA A CA 1
ATOM 759 C C . ALA A 1 106 ? 22.491 47.088 4.306 1.00 31.80 104 ALA A C 1
ATOM 760 O O . ALA A 1 106 ? 21.476 46.867 3.663 1.00 30.87 104 ALA A O 1
ATOM 762 N N . LEU A 1 107 ? 22.918 48.310 4.554 1.00 31.49 105 LEU A N 1
ATOM 763 C CA . LEU A 1 107 ? 22.160 49.482 4.194 1.00 31.65 105 LEU A CA 1
ATOM 764 C C . LEU A 1 107 ? 22.520 50.093 2.835 1.00 32.08 105 LEU A C 1
ATOM 765 O O . LEU A 1 107 ? 21.999 51.140 2.479 1.00 31.87 105 LEU A O 1
ATOM 770 N N . ARG A 1 108 ? 23.392 49.436 2.080 1.00 33.20 106 ARG A N 1
ATOM 771 C CA . ARG A 1 108 ? 23.976 50.026 0.877 1.00 34.79 106 ARG A CA 1
ATOM 772 C C . ARG A 1 108 ? 22.921 50.467 -0.126 1.00 34.51 106 ARG A C 1
ATOM 773 O O . ARG A 1 108 ? 22.963 51.572 -0.622 1.00 35.37 106 ARG A O 1
ATOM 781 N N . GLU A 1 109 ? 21.967 49.598 -0.400 1.00 35.42 107 GLU A N 1
ATOM 782 C CA . G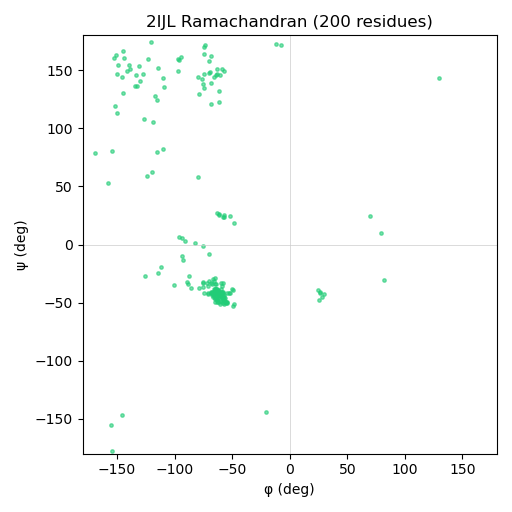LU A 1 109 ? 20.875 49.870 -1.322 1.00 36.39 107 GLU A CA 1
ATOM 783 C C . GLU A 1 109 ? 19.965 51.008 -0.812 1.00 35.80 107 GLU A C 1
ATOM 784 O O . GLU A 1 109 ? 19.503 51.851 -1.586 1.00 35.69 107 GLU A O 1
ATOM 790 N N . ASP A 1 110 ? 19.730 51.041 0.496 1.00 35.15 108 ASP A N 1
ATOM 791 C CA . ASP A 1 110 ? 18.887 52.073 1.098 1.00 34.84 108 ASP A CA 1
ATOM 792 C C . ASP A 1 110 ? 19.495 53.457 0.987 1.00 34.16 108 ASP A C 1
ATOM 793 O O . ASP A 1 110 ? 18.799 54.423 0.679 1.00 33.42 108 ASP A O 1
ATOM 798 N N . ILE A 1 111 ? 20.799 53.512 1.228 1.00 34.02 109 ILE A N 1
ATOM 799 C CA . ILE A 1 111 ? 21.616 54.680 1.003 1.00 34.32 109 ILE A CA 1
ATOM 800 C C . ILE A 1 111 ? 21.562 55.150 -0.450 1.00 34.39 109 ILE A C 1
ATOM 801 O O . ILE A 1 111 ? 21.388 56.337 -0.692 1.00 34.68 109 ILE A O 1
ATOM 806 N N . ASP A 1 112 ? 21.722 54.241 -1.412 1.00 33.68 110 ASP A N 1
ATOM 807 C CA . ASP A 1 112 ? 21.539 54.612 -2.817 1.00 33.41 110 ASP A CA 1
ATOM 808 C C . ASP A 1 112 ? 20.207 55.285 -3.081 1.00 32.75 110 ASP A C 1
ATOM 809 O O . ASP A 1 112 ? 20.146 56.240 -3.829 1.00 33.29 110 ASP A O 1
ATOM 814 N N . TRP A 1 113 ? 19.140 54.777 -2.480 1.00 31.92 111 TRP A N 1
ATOM 815 C CA . TRP A 1 113 ? 17.829 55.359 -2.684 1.00 31.28 111 TRP A CA 1
ATOM 816 C C . TRP A 1 113 ? 17.728 56.768 -2.061 1.00 30.94 111 TRP A C 1
ATOM 817 O O . TRP A 1 113 ? 17.144 57.683 -2.656 1.00 31.21 111 TRP A O 1
ATOM 828 N N . LEU A 1 114 ? 18.294 56.932 -0.878 1.00 29.59 112 LEU A N 1
ATOM 829 C CA . LEU A 1 114 ? 18.346 58.232 -0.234 1.00 30.23 112 LEU A CA 1
ATOM 830 C C . LEU A 1 114 ? 19.189 59.184 -1.082 1.00 30.71 112 LEU A C 1
ATOM 831 O O . LEU A 1 114 ? 18.847 60.341 -1.270 1.00 30.68 112 LEU A O 1
ATOM 836 N N . GLU A 1 115 ? 20.259 58.660 -1.655 1.00 31.84 113 GLU A N 1
ATOM 837 C CA . GLU A 1 115 ? 21.179 59.463 -2.393 1.00 32.91 113 GLU A CA 1
ATOM 838 C C . GLU A 1 115 ? 20.499 59.956 -3.688 1.00 32.48 113 GLU A C 1
ATOM 839 O O . GLU A 1 115 ? 20.644 61.119 -4.083 1.00 32.39 113 GLU A O 1
ATOM 845 N N . ALA A 1 116 ? 19.731 59.090 -4.332 1.00 31.87 114 ALA A N 1
ATOM 846 C CA . ALA A 1 116 ? 19.041 59.470 -5.555 1.00 30.97 114 ALA A CA 1
ATOM 847 C C . ALA A 1 116 ? 17.988 60.528 -5.245 1.00 31.56 114 ALA A C 1
ATOM 848 O O . ALA A 1 116 ? 17.677 61.362 -6.111 1.00 31.58 114 ALA A O 1
ATOM 850 N N . ASN A 1 117 ? 17.442 60.483 -4.020 1.00 30.62 115 ASN A N 1
ATOM 851 C CA . ASN A 1 117 ? 16.356 61.380 -3.595 1.00 31.49 115 ASN A CA 1
ATOM 852 C C . ASN A 1 117 ? 16.772 62.675 -2.895 1.00 32.10 115 ASN A C 1
ATOM 853 O O . ASN A 1 117 ? 15.988 63.589 -2.749 1.00 32.42 115 ASN A O 1
ATOM 858 N N . ARG A 1 118 ? 18.034 62.724 -2.502 1.00 32.66 116 ARG A N 1
ATOM 859 C CA . ARG A 1 118 ? 18.661 63.842 -1.903 1.00 32.76 116 ARG A CA 1
ATOM 860 C C . ARG A 1 118 ? 18.676 65.062 -2.819 1.00 33.69 116 ARG A C 1
ATOM 861 O O . ARG A 1 118 ? 19.044 64.993 -4.020 1.00 33.51 116 ARG A O 1
ATOM 869 N N . ASN A 1 119 ? 18.276 66.186 -2.233 1.00 33.77 117 ASN A N 1
ATOM 870 C CA . ASN A 1 119 ? 18.272 67.455 -2.913 1.00 34.56 117 ASN A CA 1
ATOM 871 C C . ASN A 1 119 ? 19.694 67.869 -3.349 1.00 35.10 117 ASN A C 1
ATOM 872 O O . ASN A 1 119 ? 20.597 67.903 -2.521 1.00 34.14 117 ASN A O 1
ATOM 877 N N . PRO A 1 120 ? 19.903 68.114 -4.661 1.00 36.03 118 PRO A N 1
ATOM 878 C CA . PRO A 1 120 ? 21.242 68.524 -5.123 1.00 37.97 118 PRO A CA 1
ATOM 879 C C . PRO A 1 120 ? 21.751 69.860 -4.565 1.00 39.88 118 PRO A C 1
ATOM 880 O O . PRO A 1 120 ? 22.893 69.913 -4.099 1.00 40.78 118 PRO A O 1
ATOM 884 N N . GLN A 1 121 ? 20.913 70.904 -4.602 1.00 42.04 119 GLN A N 1
ATOM 885 C CA . GLN A 1 121 ? 21.298 72.306 -4.301 1.00 44.55 119 GLN A CA 1
ATOM 886 C C . GLN A 1 121 ? 22.554 72.750 -5.053 1.00 45.12 119 GLN A C 1
ATOM 887 O O . GLN A 1 121 ? 22.487 73.578 -5.972 1.00 46.16 119 GLN A O 1
ATOM 893 N N . ARG B 1 7 ? 17.617 43.875 32.468 1.00 66.50 5 ARG B N 1
ATOM 894 C CA . ARG B 1 7 ? 16.739 42.868 31.803 1.00 66.12 5 ARG B CA 1
ATOM 895 C C . ARG B 1 7 ? 16.358 43.358 30.410 1.00 65.21 5 ARG B C 1
ATOM 896 O O . ARG B 1 7 ? 16.176 42.538 29.501 1.00 65.62 5 ARG B O 1
ATOM 904 N N . LEU B 1 8 ? 16.248 44.683 30.243 1.00 63.34 6 LEU B N 1
ATOM 905 C CA . LEU B 1 8 ? 15.842 45.273 28.959 1.00 61.78 6 LEU B CA 1
ATOM 906 C C . LEU B 1 8 ? 16.912 45.002 27.899 1.00 59.82 6 LEU B C 1
ATOM 907 O O . LEU B 1 8 ? 18.097 44.978 28.220 1.00 60.00 6 LEU B O 1
ATOM 912 N N . PRO B 1 9 ? 16.498 44.771 26.643 1.00 57.75 7 PRO B N 1
ATOM 913 C CA . PRO B 1 9 ? 17.447 44.376 25.610 1.00 56.04 7 PRO B CA 1
ATOM 914 C C . PRO B 1 9 ? 18.251 45.537 25.007 1.00 54.71 7 PRO B C 1
ATOM 915 O O . PRO B 1 9 ? 17.713 46.634 24.841 1.00 54.35 7 PRO B O 1
ATOM 919 N N . LEU B 1 10 ? 19.521 45.289 24.673 1.00 53.05 8 LEU B N 1
ATOM 920 C CA . LEU B 1 10 ? 20.316 46.233 23.872 1.00 52.16 8 LEU B CA 1
ATOM 921 C C . LEU B 1 10 ? 19.634 46.449 22.548 1.00 52.45 8 LEU B C 1
ATOM 922 O O . LEU B 1 10 ? 18.930 45.577 22.061 1.00 53.01 8 LEU B O 1
ATOM 927 N N . LYS B 1 11 ? 19.820 47.623 21.977 1.00 52.93 9 LYS B N 1
ATOM 928 C CA . LYS B 1 11 ? 19.055 48.030 20.806 1.00 53.30 9 LYS B CA 1
ATOM 929 C C . LYS B 1 11 ? 19.909 48.973 19.959 1.00 52.88 9 LYS B C 1
ATOM 930 O O . LYS B 1 11 ? 20.231 50.078 20.399 1.00 53.12 9 LYS B O 1
ATOM 936 N N . PRO B 1 12 ? 20.293 48.540 18.748 1.00 52.18 10 PRO B N 1
ATOM 937 C CA . PRO B 1 12 ? 21.002 49.442 17.861 1.00 51.70 10 PRO B CA 1
ATOM 938 C C . PRO B 1 12 ? 20.076 50.555 17.359 1.00 50.93 10 PRO B C 1
ATOM 939 O O . PRO B 1 12 ? 18.869 50.358 17.218 1.00 51.14 10 PRO B O 1
ATOM 943 N N . VAL B 1 13 ? 20.655 51.718 17.118 1.00 50.17 11 VAL B N 1
ATOM 944 C CA . VAL B 1 13 ? 19.908 52.881 16.728 1.00 49.54 11 VAL B CA 1
ATOM 945 C C . VAL B 1 13 ? 20.642 53.484 15.547 1.00 49.34 11 VAL B C 1
ATOM 946 O O . VAL B 1 13 ? 21.866 53.594 15.543 1.00 47.53 11 VAL B O 1
ATOM 950 N N . LEU B 1 14 ? 19.856 53.876 14.552 1.00 49.85 12 LEU B N 1
ATOM 951 C CA . LEU B 1 14 ? 20.351 54.416 13.291 1.00 49.72 12 LEU B CA 1
ATOM 952 C C . LEU B 1 14 ? 20.083 55.929 13.150 1.00 49.83 12 LEU B C 1
ATOM 953 O O . LEU B 1 14 ? 19.009 56.408 13.456 1.00 48.84 12 LEU B O 1
ATOM 958 N N . ARG B 1 15 ? 21.089 56.658 12.690 1.00 50.33 13 ARG B N 1
ATOM 959 C CA . ARG B 1 15 ? 20.946 58.037 12.225 1.00 51.41 13 ARG B CA 1
ATOM 960 C C . ARG B 1 15 ? 21.690 58.103 10.906 1.00 51.68 13 ARG B C 1
ATOM 961 O O . ARG B 1 15 ? 22.679 57.412 10.726 1.00 51.92 13 ARG B O 1
ATOM 969 N N . ILE B 1 16 ? 21.214 58.908 9.966 1.00 52.29 14 ILE B N 1
ATOM 970 C CA . ILE B 1 16 ? 21.926 59.072 8.708 1.00 51.83 14 ILE B CA 1
ATOM 971 C C . ILE B 1 16 ? 22.423 60.486 8.570 1.00 52.27 14 ILE B C 1
ATOM 972 O O . ILE B 1 16 ? 21.638 61.430 8.624 1.00 52.29 14 ILE B O 1
ATOM 977 N N . ASP B 1 17 ? 23.725 60.645 8.355 1.00 52.66 15 ASP B N 1
ATOM 978 C CA . ASP B 1 17 ? 24.269 61.974 8.083 1.00 52.20 15 ASP B CA 1
ATOM 979 C C . ASP B 1 17 ? 23.943 62.442 6.686 1.00 51.41 15 ASP B C 1
ATOM 980 O O . ASP B 1 17 ? 24.095 61.695 5.718 1.00 51.22 15 ASP B O 1
ATOM 985 N N . PHE B 1 18 ? 23.512 63.704 6.599 1.00 50.83 16 PHE B N 1
ATOM 986 C CA . PHE B 1 18 ? 23.347 64.417 5.347 1.00 49.86 16 PHE B CA 1
ATOM 987 C C . PHE B 1 18 ? 24.337 65.598 5.299 1.00 51.02 16 PHE B C 1
ATOM 988 O O . PHE B 1 18 ? 23.969 66.758 5.553 1.00 51.38 16 PHE B O 1
ATOM 996 N N . PRO B 1 19 ? 25.607 65.316 4.975 1.00 51.46 17 PRO B N 1
ATOM 997 C CA . PRO B 1 19 ? 26.589 66.395 4.977 1.00 51.91 17 PRO B CA 1
ATOM 998 C C . PRO B 1 19 ? 26.239 67.505 3.984 1.00 52.70 17 PRO B C 1
ATOM 999 O O . PRO B 1 19 ? 25.639 67.223 2.944 1.00 53.06 17 PRO B O 1
ATOM 1003 N N . PRO B 1 20 ? 26.565 68.775 4.324 1.00 53.30 18 PRO B N 1
ATOM 1004 C CA . PRO B 1 20 ? 27.159 69.149 5.599 1.00 54.21 18 PRO B CA 1
ATOM 1005 C C . PRO B 1 20 ? 26.058 69.637 6.552 1.00 55.38 18 PRO B C 1
ATOM 1006 O O . PRO B 1 20 ? 25.046 70.188 6.102 1.00 56.11 18 PRO B O 1
ATOM 1010 N N . GLY B 1 21 ? 26.219 69.445 7.848 1.00 56.31 19 GLY B N 1
ATOM 1011 C CA . GLY B 1 21 ? 25.254 70.060 8.773 1.00 57.88 19 GLY B CA 1
ATOM 1012 C C . GLY B 1 21 ? 23.924 69.354 9.024 1.00 58.70 19 GLY B C 1
ATOM 1013 O O . GLY B 1 21 ? 23.389 69.463 10.126 1.00 60.80 19 GLY B O 1
ATOM 1014 N N . GLU B 1 22 ? 23.365 68.619 8.065 1.00 58.01 20 GLU B N 1
ATOM 1015 C CA . GLU B 1 22 ? 22.103 67.904 8.364 1.00 57.18 20 GLU B CA 1
ATOM 1016 C C . GLU B 1 22 ? 22.190 66.413 8.775 1.00 56.75 20 GLU B C 1
ATOM 1017 O O . GLU B 1 22 ? 23.184 65.740 8.510 1.00 56.58 20 GLU B O 1
ATOM 1023 N N . ARG B 1 23 ? 21.136 65.923 9.433 1.00 55.96 21 ARG B N 1
ATOM 1024 C CA . ARG B 1 23 ? 21.026 64.552 9.913 1.00 56.02 21 ARG B CA 1
ATOM 1025 C C . ARG B 1 23 ? 19.569 64.071 9.827 1.00 54.90 21 ARG B C 1
ATOM 1026 O O . ARG B 1 23 ? 18.636 64.836 10.046 1.00 54.72 21 ARG B O 1
ATOM 1034 N N . LEU B 1 24 ? 19.373 62.795 9.515 1.00 54.10 22 LEU B N 1
ATOM 1035 C CA . LEU B 1 24 ? 18.060 62.182 9.568 1.00 53.03 22 LEU B CA 1
ATOM 1036 C C . LEU B 1 24 ? 18.129 61.058 10.584 1.00 52.76 22 LEU B C 1
ATOM 1037 O O . LEU B 1 24 ? 18.723 60.003 10.331 1.00 52.11 22 LEU B O 1
ATOM 1042 N N . GLY B 1 25 ? 17.531 61.301 11.745 1.00 52.09 23 GLY B N 1
ATOM 1043 C CA . GLY B 1 25 ? 17.518 60.336 12.794 1.00 51.08 23 GLY B CA 1
ATOM 1044 C C . GLY B 1 25 ? 16.228 60.382 13.589 1.00 51.78 23 GLY B C 1
ATOM 1045 O O . GLY B 1 25 ? 15.146 60.656 13.056 1.00 51.73 23 GLY B O 1
ATOM 1046 N N . HIS B 1 26 ? 16.356 60.098 14.880 1.00 50.83 24 HIS B N 1
ATOM 1047 C CA . HIS B 1 26 ? 15.251 59.868 15.734 1.00 49.83 24 HIS B CA 1
ATOM 1048 C C . HIS B 1 26 ? 14.332 61.088 15.879 1.00 48.76 24 HIS B C 1
ATOM 1049 O O . HIS B 1 26 ? 13.121 60.928 15.938 1.00 49.19 24 HIS B O 1
ATOM 1056 N N . GLY B 1 27 ? 14.877 62.291 15.932 1.00 47.09 25 GLY B N 1
ATOM 1057 C CA . GLY B 1 27 ? 14.041 63.500 16.063 1.00 46.06 25 GLY B CA 1
ATOM 1058 C C . GLY B 1 27 ? 13.137 63.739 14.845 1.00 45.97 25 GLY B C 1
ATOM 1059 O O . GLY B 1 27 ? 11.944 63.966 14.986 1.00 46.14 25 GLY B O 1
ATOM 1060 N N . LYS B 1 28 ? 13.691 63.646 13.650 1.00 43.99 26 LYS B N 1
ATOM 1061 C CA . LYS B 1 28 ? 12.924 63.893 12.459 1.00 44.31 26 LYS B CA 1
ATOM 1062 C C . LYS B 1 28 ? 11.977 62.725 12.138 1.00 44.55 26 LYS B C 1
ATOM 1063 O O . LYS B 1 28 ? 10.857 62.949 11.660 1.00 43.95 26 LYS B O 1
ATOM 1069 N N . VAL B 1 29 ? 12.427 61.492 12.395 1.00 43.81 27 VAL B N 1
ATOM 1070 C CA . VAL B 1 29 ? 11.585 60.330 12.214 1.00 42.54 27 VAL B CA 1
ATOM 1071 C C . VAL B 1 29 ? 10.417 60.342 13.221 1.00 42.70 27 VAL B C 1
ATOM 1072 O O . VAL B 1 29 ? 9.272 60.089 12.851 1.00 40.90 27 VAL B O 1
ATOM 1076 N N . GLU B 1 30 ? 10.699 60.643 14.492 1.00 42.44 28 GLU B N 1
ATOM 1077 C CA . GLU B 1 30 ? 9.639 60.741 15.476 1.00 42.39 28 GLU B CA 1
ATOM 1078 C C . GLU B 1 30 ? 8.623 61.806 15.053 1.00 42.21 28 GLU B C 1
ATOM 1079 O O . GLU B 1 30 ? 7.416 61.597 15.137 1.00 42.05 28 GLU B O 1
ATOM 1085 N N . LEU B 1 31 ? 9.117 62.947 14.616 1.00 41.68 29 LEU B N 1
ATOM 1086 C CA . LEU B 1 31 ? 8.271 64.009 14.095 1.00 43.63 29 LEU B CA 1
ATOM 1087 C C . LEU B 1 31 ? 7.389 63.558 12.906 1.00 43.94 29 LEU B C 1
ATOM 1088 O O . LEU B 1 31 ? 6.198 63.839 12.888 1.00 43.09 29 LEU B O 1
ATOM 1101 N N . GLN B 1 33 ? 6.483 60.478 12.296 1.00 44.49 31 GLN B N 1
ATOM 1102 C CA . GLN B 1 33 ? 5.578 59.509 12.852 1.00 44.13 31 GLN B CA 1
ATOM 1103 C C . GLN B 1 33 ? 4.456 60.243 13.605 1.00 42.97 31 GLN B C 1
ATOM 1104 O O . GLN B 1 33 ? 3.296 59.858 13.520 1.00 43.83 31 GLN B O 1
ATOM 1110 N N . LEU B 1 34 ? 4.778 61.314 14.313 1.00 41.54 32 LEU B N 1
ATOM 1111 C CA . LEU B 1 34 ? 3.735 62.078 15.023 1.00 41.34 32 LEU B CA 1
ATOM 1112 C C . LEU B 1 34 ? 2.799 62.879 14.112 1.00 40.59 32 LEU B C 1
ATOM 1113 O O . LEU B 1 34 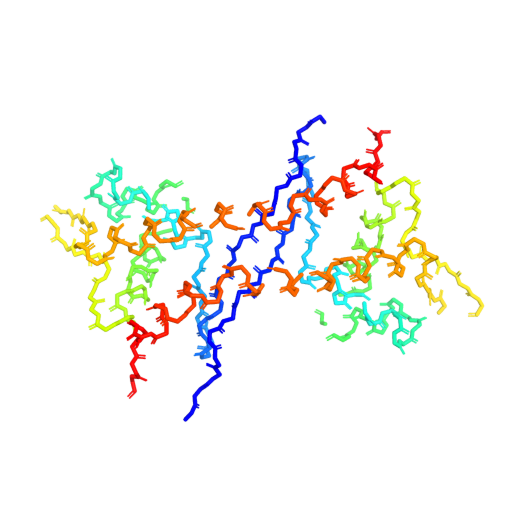? 1.629 63.031 14.421 1.00 40.94 32 LEU B O 1
ATOM 1118 N N . ILE B 1 35 ? 3.321 63.420 13.030 1.00 40.25 33 ILE B N 1
ATOM 1119 C CA . ILE B 1 35 ? 2.497 64.107 12.037 1.00 40.89 33 ILE B CA 1
ATOM 1120 C C . ILE B 1 35 ? 1.489 63.124 11.471 1.00 40.15 33 ILE B C 1
ATOM 1121 O O . ILE B 1 35 ? 0.308 63.380 11.478 1.00 40.56 33 ILE B O 1
ATOM 1126 N N . ALA B 1 36 ? 1.961 61.966 11.059 1.00 40.34 34 ALA B N 1
ATOM 1127 C CA . ALA B 1 36 ? 1.085 60.875 10.679 1.00 40.59 34 ALA B CA 1
ATOM 1128 C C . ALA B 1 36 ? -0.012 60.532 11.708 1.00 41.19 34 ALA B C 1
ATOM 1129 O O . ALA B 1 36 ? -1.138 60.233 11.319 1.00 40.62 34 ALA B O 1
ATOM 1131 N N . GLU B 1 37 ? 0.295 60.583 13.009 1.00 41.49 35 GLU B N 1
ATOM 1132 C CA . GLU B 1 37 ? -0.645 60.126 14.011 1.00 42.75 35 GLU B CA 1
ATOM 1133 C C . GLU B 1 37 ? -1.616 61.220 14.448 1.00 40.81 35 GLU B C 1
ATOM 1134 O O . GLU B 1 37 ? -2.729 60.929 14.868 1.00 40.43 35 GLU B O 1
ATOM 1140 N N . THR B 1 38 ? -1.199 62.477 14.343 1.00 39.64 36 THR B N 1
ATOM 1141 C CA . THR B 1 38 ? -1.950 63.601 14.931 1.00 37.97 36 THR B CA 1
ATOM 1142 C C . THR B 1 38 ? -2.497 64.544 13.869 1.00 37.25 36 THR B C 1
ATOM 1143 O O . THR B 1 38 ? -3.433 65.281 14.117 1.00 36.57 36 THR B O 1
ATOM 1147 N N . GLY B 1 39 ? -1.866 64.570 12.708 1.00 36.88 37 GLY B N 1
ATOM 1148 C CA . GLY B 1 39 ? -2.324 65.416 11.637 1.00 36.67 37 GLY B CA 1
ATOM 1149 C C . GLY B 1 39 ? -1.915 66.875 11.769 1.00 36.87 37 GLY B C 1
ATOM 1150 O O . GLY B 1 39 ? -2.430 67.707 11.029 1.00 36.63 37 GLY B O 1
ATOM 1151 N N . SER B 1 40 ? -1.017 67.190 12.715 1.00 36.39 38 SER B N 1
ATOM 1152 C CA . SER B 1 40 ? -0.526 68.543 12.872 1.00 36.36 38 SER B CA 1
ATOM 1153 C C . SER B 1 40 ? 0.911 68.699 13.410 1.00 36.99 38 SER B C 1
ATOM 1154 O O . SER B 1 40 ? 1.421 67.876 14.211 1.00 36.34 38 SER B O 1
ATOM 1157 N N . ILE B 1 41 ? 1.555 69.757 12.921 1.00 37.01 39 ILE B N 1
ATOM 1158 C CA . ILE B 1 41 ? 2.918 70.108 13.320 1.00 38.32 39 ILE B CA 1
ATOM 1159 C C . ILE B 1 41 ? 2.921 70.508 14.798 1.00 38.32 39 ILE B C 1
ATOM 1160 O O . ILE B 1 41 ? 3.802 70.126 15.577 1.00 38.19 39 ILE B O 1
ATOM 1165 N N . SER B 1 42 ? 1.912 71.265 15.177 1.00 38.12 40 SER B N 1
ATOM 1166 C CA . SER B 1 42 ? 1.904 71.813 16.491 1.00 38.53 40 SER B CA 1
ATOM 1167 C C . SER B 1 42 ? 1.665 70.709 17.531 1.00 38.50 40 SER B C 1
ATOM 1168 O O . SER B 1 42 ? 2.337 70.666 18.579 1.00 38.85 40 SER B O 1
ATOM 1171 N N . ALA B 1 43 ? 0.743 69.804 17.237 1.00 38.33 41 ALA B N 1
ATOM 1172 C CA . ALA B 1 43 ? 0.560 68.638 18.092 1.00 39.35 41 ALA B CA 1
ATOM 1173 C C . ALA B 1 43 ? 1.847 67.805 18.182 1.00 40.31 41 ALA B C 1
ATOM 1174 O O . ALA B 1 43 ? 2.204 67.327 19.257 1.00 41.94 41 ALA B O 1
ATOM 1176 N N . ALA B 1 44 ? 2.554 67.634 17.076 1.00 40.29 42 ALA B N 1
ATOM 1177 C CA . ALA B 1 44 ? 3.826 66.908 17.100 1.00 40.89 42 ALA B CA 1
ATOM 1178 C C . ALA B 1 44 ? 4.898 67.628 17.938 1.00 41.93 42 ALA B C 1
ATOM 1179 O O . ALA B 1 44 ? 5.638 66.995 18.673 1.00 42.92 42 ALA B O 1
ATOM 1181 N N . GLY B 1 45 ? 5.001 68.947 17.834 1.00 41.85 43 GLY B N 1
ATOM 1182 C CA . GLY B 1 45 ? 5.973 69.648 18.642 1.00 42.42 43 GLY B CA 1
ATOM 1183 C C . GLY B 1 45 ? 5.695 69.459 20.125 1.00 43.28 43 GLY B C 1
ATOM 1184 O O . GLY B 1 45 ? 6.611 69.175 20.893 1.00 42.75 43 GLY B O 1
ATOM 1185 N N . ARG B 1 46 ? 4.422 69.617 20.507 1.00 43.98 44 ARG B N 1
ATOM 1186 C CA . ARG B 1 46 ? 4.003 69.441 21.871 1.00 44.97 44 ARG B CA 1
ATOM 1187 C C . ARG B 1 46 ? 4.351 68.038 22.339 1.00 46.63 44 ARG B C 1
ATOM 1188 O O . ARG B 1 46 ? 4.893 67.881 23.428 1.00 47.27 44 ARG B O 1
ATOM 1196 N N . ALA B 1 47 ? 4.086 67.025 21.515 1.00 47.56 45 ALA B N 1
ATOM 1197 C CA . ALA B 1 47 ? 4.433 65.653 21.905 1.00 49.14 45 ALA B CA 1
ATOM 1198 C C . ALA B 1 47 ? 5.916 65.545 22.216 1.00 50.67 45 ALA B C 1
ATOM 1199 O O . ALA B 1 47 ? 6.294 64.942 23.199 1.00 51.54 45 ALA B O 1
ATOM 1209 N N . ASP B 1 49 ? 7.808 67.908 23.153 1.00 54.33 47 ASP B N 1
ATOM 1210 C CA . ASP B 1 49 ? 8.181 68.815 24.207 1.00 54.32 47 ASP B CA 1
ATOM 1211 C C . ASP B 1 49 ? 9.129 69.877 23.656 1.00 53.77 47 ASP B C 1
ATOM 1212 O O . ASP B 1 49 ? 10.109 70.252 24.286 1.00 53.25 47 ASP B O 1
ATOM 1225 N N . SER B 1 51 ? 9.166 73.731 21.263 1.00 48.53 49 SER B N 1
ATOM 1226 C CA . SER B 1 51 ? 8.357 74.837 20.796 1.00 45.92 49 SER B CA 1
ATOM 1227 C C . SER B 1 51 ? 7.872 74.571 19.379 1.00 44.80 49 SER B C 1
ATOM 1228 O O . SER B 1 51 ? 8.455 73.768 18.666 1.00 44.06 49 SER B O 1
ATOM 1231 N N . TYR B 1 52 ? 6.799 75.237 18.971 1.00 43.38 50 TYR B N 1
ATOM 1232 C CA . TYR B 1 52 ? 6.316 75.108 17.602 1.00 41.80 50 TYR B CA 1
ATOM 1233 C C . TYR B 1 52 ? 7.415 75.521 16.651 1.00 42.30 50 TYR B C 1
ATOM 1234 O O . TYR B 1 52 ? 7.633 74.908 15.620 1.00 42.59 50 TYR B O 1
ATOM 1243 N N . ARG B 1 53 ? 8.118 76.576 17.001 1.00 42.98 51 ARG B N 1
ATOM 1244 C CA . ARG B 1 53 ? 9.133 77.104 16.118 1.00 43.56 51 ARG B CA 1
ATOM 1245 C C . ARG B 1 53 ? 10.193 76.044 15.757 1.00 43.65 51 ARG B C 1
ATOM 1246 O O . ARG B 1 53 ? 10.487 75.837 14.576 1.00 43.24 51 ARG B O 1
ATOM 1254 N N . ARG B 1 54 ? 10.748 75.379 16.776 1.00 44.13 52 ARG B N 1
ATOM 1255 C CA . ARG B 1 54 ? 11.670 74.243 16.586 1.00 45.17 52 ARG B CA 1
ATOM 1256 C C . ARG B 1 54 ? 11.067 73.141 15.710 1.00 43.62 52 ARG B C 1
ATOM 1257 O O . ARG B 1 54 ? 11.688 72.705 14.777 1.00 43.61 52 ARG B O 1
ATOM 1265 N N . ALA B 1 55 ? 9.842 72.715 16.014 1.00 43.41 53 ALA B N 1
ATOM 1266 C CA . ALA B 1 55 ? 9.146 71.700 15.233 1.00 43.23 53 ALA B CA 1
ATOM 1267 C C . ALA B 1 55 ? 8.994 72.148 13.762 1.00 42.75 53 ALA B C 1
ATOM 1268 O O . ALA B 1 55 ? 9.194 71.368 12.855 1.00 42.38 53 ALA B O 1
ATOM 1270 N N . TRP B 1 56 ? 8.674 73.409 13.545 1.00 42.06 54 TRP B N 1
ATOM 1271 C CA . TRP B 1 56 ? 8.489 73.919 12.200 1.00 42.79 54 TRP B CA 1
ATOM 1272 C C . TRP B 1 56 ? 9.831 73.950 11.427 1.00 42.36 54 TRP B C 1
ATOM 1273 O O . TRP B 1 56 ? 9.877 73.761 10.223 1.00 41.90 54 TRP B O 1
ATOM 1284 N N . LEU B 1 57 ? 10.919 74.189 12.143 1.00 42.34 55 LEU B N 1
ATOM 1285 C CA . LEU B 1 57 ? 12.225 74.189 11.543 1.00 42.10 55 LEU B CA 1
ATOM 1286 C C . LEU B 1 57 ? 12.685 72.778 11.161 1.00 41.57 55 LEU B C 1
ATOM 1287 O O . LEU B 1 57 ? 13.379 72.629 10.155 1.00 40.33 55 LEU B O 1
ATOM 1292 N N . LEU B 1 58 ? 12.287 71.763 11.949 1.00 41.20 56 LEU B N 1
ATOM 1293 C CA . LEU B 1 58 ? 12.546 70.373 11.588 1.00 41.24 56 LEU B CA 1
ATOM 1294 C C . LEU B 1 58 ? 11.762 70.044 10.312 1.00 40.71 56 LEU B C 1
ATOM 1295 O O . LEU B 1 58 ? 12.303 69.488 9.381 1.00 41.07 56 LEU B O 1
ATOM 1300 N N . VAL B 1 59 ? 10.495 70.429 10.266 1.00 39.83 57 VAL B N 1
ATOM 1301 C CA . VAL B 1 59 ? 9.670 70.209 9.101 1.00 39.64 57 VAL B CA 1
ATOM 1302 C C . VAL B 1 59 ? 10.304 70.853 7.865 1.00 40.42 57 VAL B C 1
ATOM 1303 O O . VAL B 1 59 ? 10.363 70.251 6.786 1.00 40.58 57 VAL B O 1
ATOM 1307 N N . ASP B 1 60 ? 10.791 72.070 8.044 1.00 40.62 58 ASP B N 1
ATOM 1308 C CA . ASP B 1 60 ? 11.386 72.835 6.970 1.00 41.67 58 ASP B CA 1
ATOM 1309 C C . ASP B 1 60 ? 12.689 72.224 6.456 1.00 41.23 58 ASP B C 1
ATOM 1310 O O . ASP B 1 60 ? 12.943 72.194 5.245 1.00 40.73 58 ASP B O 1
ATOM 1315 N N . ALA B 1 61 ? 13.507 71.748 7.384 1.00 41.49 59 ALA B N 1
ATOM 1316 C CA . ALA B 1 61 ? 14.720 71.001 7.053 1.00 41.56 59 ALA B CA 1
ATOM 1317 C C . ALA B 1 61 ? 14.382 69.727 6.259 1.00 41.09 59 ALA B C 1
ATOM 1318 O O . ALA B 1 61 ? 14.943 69.500 5.195 1.00 41.71 59 ALA B O 1
ATOM 1320 N N . LEU B 1 62 ? 13.458 68.917 6.757 1.00 40.73 60 LEU B N 1
ATOM 1321 C CA . LEU B 1 62 ? 12.983 67.756 6.000 1.00 41.21 60 LEU B CA 1
ATOM 1322 C C . LEU B 1 62 ? 12.477 68.122 4.596 1.00 41.73 60 LEU B C 1
ATOM 1323 O O . LEU B 1 62 ? 12.754 67.403 3.641 1.00 42.02 60 LEU B O 1
ATOM 1328 N N . ASN B 1 63 ? 11.739 69.221 4.465 1.00 41.98 61 ASN B N 1
ATOM 1329 C CA . ASN B 1 63 ? 11.185 69.588 3.162 1.00 42.77 61 ASN B CA 1
ATOM 1330 C C . ASN B 1 63 ? 12.217 70.173 2.223 1.00 44.38 61 ASN B C 1
ATOM 1331 O O . ASN B 1 63 ? 11.888 70.517 1.083 1.00 44.76 61 ASN B O 1
ATOM 1336 N N . HIS B 1 64 ? 13.455 70.306 2.701 1.00 45.52 62 HIS B N 1
ATOM 1337 C CA . HIS B 1 64 ? 14.540 70.741 1.844 1.00 47.25 62 HIS B CA 1
ATOM 1338 C C . HIS B 1 64 ? 15.694 69.747 1.713 1.00 47.96 62 HIS B C 1
ATOM 1339 O O . HIS B 1 64 ? 16.618 69.997 0.991 1.00 47.68 62 HIS B O 1
ATOM 1354 N N . PHE B 1 66 ? 15.367 66.735 0.404 1.00 46.24 64 PHE B N 1
ATOM 1355 C CA . PHE B 1 66 ? 15.086 65.812 -0.680 1.00 43.74 64 PHE B CA 1
ATOM 1356 C C . PHE B 1 66 ? 14.570 66.587 -1.873 1.00 42.09 64 PHE B C 1
ATOM 1357 O O . PHE B 1 66 ? 14.323 67.785 -1.789 1.00 41.54 64 PHE B O 1
ATOM 1365 N N . ARG B 1 67 ? 14.426 65.907 -2.997 1.00 40.98 65 ARG B N 1
ATOM 1366 C CA . ARG B 1 67 ? 13.993 66.561 -4.238 1.00 40.32 65 ARG B CA 1
ATOM 1367 C C . ARG B 1 67 ? 12.524 67.005 -4.225 1.00 39.21 65 ARG B C 1
ATOM 1368 O O . ARG B 1 67 ? 12.055 67.690 -5.124 1.00 39.04 65 ARG B O 1
ATOM 1376 N N . GLN B 1 68 ? 11.799 66.601 -3.203 1.00 38.25 66 GLN B N 1
ATOM 1377 C CA . GLN B 1 68 ? 10.413 66.982 -3.103 1.00 38.28 66 GLN B CA 1
ATOM 1378 C C . GLN B 1 68 ? 10.045 67.036 -1.625 1.00 38.84 66 GLN B C 1
ATOM 1379 O O . GLN B 1 68 ? 10.789 66.522 -0.764 1.00 38.69 66 GLN B O 1
ATOM 1385 N N . PRO B 1 69 ? 8.919 67.700 -1.315 1.00 38.80 67 PRO B N 1
ATOM 1386 C CA . PRO B 1 69 ? 8.542 67.757 0.094 1.00 38.33 67 PRO B CA 1
ATOM 1387 C C . PRO B 1 69 ? 8.206 66.433 0.744 1.00 38.38 67 PRO B C 1
ATOM 1388 O O . PRO B 1 69 ? 7.627 65.535 0.106 1.00 37.35 67 PRO B O 1
ATOM 1392 N N . VAL B 1 70 ? 8.563 66.350 2.030 1.00 37.58 68 VAL B N 1
ATOM 1393 C CA . VAL B 1 70 ? 8.219 65.237 2.909 1.00 38.07 68 VAL B CA 1
ATOM 1394 C C . VAL B 1 70 ? 6.867 65.421 3.653 1.00 38.63 68 VAL B C 1
ATOM 1395 O O . VAL B 1 70 ? 6.179 64.460 3.923 1.00 37.25 68 VAL B O 1
ATOM 1399 N N . ILE B 1 71 ? 6.517 66.667 3.975 1.00 39.97 69 ILE B N 1
ATOM 1400 C CA . ILE B 1 71 ? 5.339 66.999 4.755 1.00 41.65 69 ILE B CA 1
ATOM 1401 C C . ILE B 1 71 ? 4.626 68.157 4.069 1.00 43.00 69 ILE B C 1
ATOM 1402 O O . ILE B 1 71 ? 5.281 69.119 3.664 1.00 43.30 69 ILE B O 1
ATOM 1407 N N . CYS B 1 72 ? 3.306 68.092 3.972 1.00 44.07 70 CYS B N 1
ATOM 1408 C CA . CYS B 1 72 ? 2.570 69.157 3.359 1.00 47.40 70 CYS B CA 1
ATOM 1409 C C . CYS B 1 72 ? 1.418 69.545 4.260 1.00 48.52 70 CYS B C 1
ATOM 1410 O O . CYS B 1 72 ? 0.938 68.732 5.034 1.00 48.34 70 CYS B O 1
ATOM 1413 N N . SER B 1 73 ? 0.972 70.793 4.149 1.00 50.88 71 SER B N 1
ATOM 1414 C CA . SER B 1 73 ? -0.161 71.259 4.928 1.00 53.20 71 SER B CA 1
ATOM 1415 C C . SER B 1 73 ? -1.429 70.554 4.438 1.00 54.39 71 SER B C 1
ATOM 1416 O O . SER B 1 73 ? -1.615 70.373 3.237 1.00 54.85 71 SER B O 1
ATOM 1419 N N . GLN B 1 74 ? -2.279 70.156 5.380 1.00 55.72 72 GLN B N 1
ATOM 1420 C CA . GLN B 1 74 ? -3.447 69.342 5.098 1.00 56.96 72 GLN B CA 1
ATOM 1421 C C . GLN B 1 74 ? -4.683 70.033 5.662 1.00 56.92 72 GLN B C 1
ATOM 1422 O O . GLN B 1 74 ? -5.128 71.051 5.132 1.00 56.88 72 GLN B O 1
ATOM 1428 N N . GLY B 1 81 ? -5.963 74.296 10.663 1.00 40.36 79 GLY B N 1
ATOM 1429 C CA . GLY B 1 81 ? -4.591 73.918 10.327 1.00 40.14 79 GLY B CA 1
ATOM 1430 C C . GLY B 1 81 ? -4.480 72.610 9.544 1.00 39.86 79 GLY B C 1
ATOM 1431 O O . GLY B 1 81 ? -5.329 72.320 8.667 1.00 40.19 79 GLY B O 1
ATOM 1432 N N . GLY B 1 82 ? -3.421 71.845 9.834 1.00 38.25 80 GLY B N 1
ATOM 1433 C CA . GLY B 1 82 ? -3.268 70.502 9.296 1.00 36.87 80 GLY B CA 1
ATOM 1434 C C . GLY B 1 82 ? -1.927 70.204 8.647 1.00 36.02 80 GLY B C 1
ATOM 1435 O O . GLY B 1 82 ? -1.337 71.072 7.992 1.00 36.65 80 GLY B O 1
ATOM 1436 N N . ALA B 1 83 ? -1.441 68.977 8.817 1.00 33.77 81 ALA B N 1
ATOM 1437 C CA . ALA B 1 83 ? -0.295 68.514 8.055 1.00 33.03 81 ALA B CA 1
ATOM 1438 C C . ALA B 1 83 ? -0.386 67.011 7.819 1.00 32.58 81 ALA B C 1
ATOM 1439 O O . ALA B 1 83 ? -1.025 66.289 8.585 1.00 32.74 81 ALA B O 1
ATOM 1441 N N . ALA B 1 84 ? 0.251 66.540 6.756 1.00 31.79 82 ALA B N 1
ATOM 1442 C CA . ALA B 1 84 ? 0.313 65.111 6.485 1.00 31.62 82 ALA B CA 1
ATOM 1443 C C . ALA B 1 84 ? 1.641 64.793 5.864 1.00 31.37 82 ALA B C 1
ATOM 1444 O O . ALA B 1 84 ? 2.356 65.700 5.437 1.00 31.18 82 ALA B O 1
ATOM 1446 N N . LEU B 1 85 ? 1.981 63.513 5.810 1.00 30.63 83 LEU B N 1
ATOM 1447 C CA . LEU B 1 85 ? 3.101 63.109 4.986 1.00 30.77 83 LEU B CA 1
ATOM 1448 C C . LEU B 1 85 ? 2.657 63.109 3.529 1.00 30.21 83 LEU B C 1
ATOM 1449 O O . LEU B 1 85 ? 1.523 62.751 3.209 1.00 29.55 83 LEU B O 1
ATOM 1454 N N . THR B 1 86 ? 3.549 63.516 2.643 1.00 29.31 84 THR B N 1
ATOM 1455 C CA . THR B 1 86 ? 3.318 63.332 1.223 1.00 28.72 84 THR B CA 1
ATOM 1456 C C . THR B 1 86 ? 3.510 61.831 0.863 1.00 28.54 84 THR B C 1
ATOM 1457 O O . THR B 1 86 ? 4.015 61.043 1.683 1.00 28.72 84 THR B O 1
ATOM 1461 N N . VAL B 1 87 ? 3.184 61.425 -0.356 1.00 27.41 85 VAL B N 1
ATOM 1462 C CA . VAL B 1 87 ? 3.467 60.039 -0.654 1.00 27.82 85 VAL B CA 1
ATOM 1463 C C . VAL B 1 87 ? 4.944 59.679 -0.526 1.00 28.71 85 VAL B C 1
ATOM 1464 O O . VAL B 1 87 ? 5.268 58.641 0.097 1.00 27.41 85 VAL B O 1
ATOM 1468 N N . PHE B 1 88 ? 5.821 60.568 -1.011 1.00 29.58 86 PHE B N 1
ATOM 1469 C CA . PHE B 1 88 ? 7.249 60.425 -0.767 1.00 30.51 86 PHE B CA 1
ATOM 1470 C C . PHE B 1 88 ? 7.610 60.355 0.728 1.00 31.85 86 PHE B C 1
ATOM 1471 O O . PHE B 1 88 ? 8.368 59.496 1.137 1.00 32.01 86 PHE B O 1
ATOM 1479 N N . GLY B 1 89 ? 7.043 61.240 1.535 1.00 32.87 87 GLY B N 1
ATOM 1480 C CA . GLY B 1 89 ? 7.275 61.241 2.973 1.00 33.83 87 GLY B CA 1
ATOM 1481 C C . GLY B 1 89 ? 6.914 59.936 3.663 1.00 35.22 87 GLY B C 1
ATOM 1482 O O . GLY B 1 89 ? 7.675 59.419 4.505 1.00 35.31 87 GLY B O 1
ATOM 1483 N N . ALA B 1 90 ? 5.757 59.392 3.319 1.00 35.50 88 ALA B N 1
ATOM 1484 C CA . ALA B 1 90 ? 5.311 58.122 3.893 1.00 36.48 88 ALA B CA 1
ATOM 1485 C C . ALA B 1 90 ? 6.262 56.990 3.447 1.00 37.60 88 ALA B C 1
ATOM 1486 O O . ALA B 1 90 ? 6.460 56.007 4.139 1.00 38.16 88 ALA B O 1
ATOM 1488 N N . GLU B 1 91 ? 6.864 57.142 2.285 1.00 38.71 89 GLU B N 1
ATOM 1489 C CA . GLU B 1 91 ? 7.800 56.140 1.820 1.00 39.89 89 GLU B CA 1
ATOM 1490 C C . GLU B 1 91 ? 9.162 56.279 2.477 1.00 39.30 89 GLU B C 1
ATOM 1491 O O . GLU B 1 91 ? 9.816 55.294 2.752 1.00 39.42 89 GLU B O 1
ATOM 1497 N N . LEU B 1 92 ? 9.580 57.505 2.699 1.00 38.82 90 LEU B N 1
ATOM 1498 C CA . LEU B 1 92 ? 10.765 57.782 3.441 1.00 40.03 90 LEU B CA 1
ATOM 1499 C C . LEU B 1 92 ? 10.708 57.103 4.843 1.00 41.21 90 LEU B C 1
ATOM 1500 O O . LEU B 1 92 ? 11.633 56.380 5.225 1.00 41.65 90 LEU B O 1
ATOM 1505 N N . LEU B 1 93 ? 9.606 57.319 5.563 1.00 41.35 91 LEU B N 1
ATOM 1506 C CA . LEU B 1 93 ? 9.387 56.760 6.880 1.00 42.20 91 LEU B CA 1
ATOM 1507 C C . LEU B 1 93 ? 9.378 55.234 6.807 1.00 43.33 91 LEU B C 1
ATOM 1508 O O . LEU B 1 93 ? 10.009 54.593 7.653 1.00 43.94 91 LEU B O 1
ATOM 1513 N N . GLU B 1 94 ? 8.693 54.649 5.811 1.00 43.48 92 GLU B N 1
ATOM 1514 C CA . GLU B 1 94 ? 8.692 53.208 5.676 1.00 45.10 92 GLU B CA 1
ATOM 1515 C C . GLU B 1 94 ? 10.079 52.679 5.348 1.00 45.01 92 GLU B C 1
ATOM 1516 O O . GLU B 1 94 ? 10.452 51.610 5.805 1.00 44.87 92 GLU B O 1
ATOM 1522 N N . ARG B 1 95 ? 10.843 53.459 4.580 1.00 44.80 93 ARG B N 1
ATOM 1523 C CA . ARG B 1 95 ? 12.185 53.116 4.205 1.00 44.84 93 ARG B CA 1
ATOM 1524 C C . ARG B 1 95 ? 13.124 53.122 5.414 1.00 45.38 93 ARG B C 1
ATOM 1525 O O . ARG B 1 95 ? 14.006 52.259 5.511 1.00 45.83 93 ARG B O 1
ATOM 1533 N N . TYR B 1 96 ? 12.973 54.110 6.287 1.00 43.81 94 TYR B N 1
ATOM 1534 C CA . TYR B 1 96 ? 13.757 54.145 7.479 1.00 44.88 94 TYR B CA 1
ATOM 1535 C C . TYR B 1 96 ? 13.404 52.958 8.391 1.00 46.01 94 TYR B C 1
ATOM 1536 O O . TYR B 1 96 ? 14.312 52.409 8.992 1.00 46.15 94 TYR B O 1
ATOM 1545 N N . ARG B 1 97 ? 12.116 52.557 8.496 1.00 45.58 95 ARG B N 1
ATOM 1546 C CA . ARG B 1 97 ? 11.765 51.396 9.291 1.00 46.35 95 ARG B CA 1
ATOM 1547 C C . ARG B 1 97 ? 12.424 50.137 8.699 1.00 46.81 95 ARG B C 1
ATOM 1548 O O . ARG B 1 97 ? 12.852 49.268 9.447 1.00 46.29 95 ARG B O 1
ATOM 1556 N N . GLY B 1 98 ? 12.466 50.035 7.366 1.00 46.87 96 GLY B N 1
ATOM 1557 C CA . GLY B 1 98 ? 13.146 48.935 6.677 1.00 47.65 96 GLY B CA 1
ATOM 1558 C C . GLY B 1 98 ? 14.647 48.904 6.938 1.00 48.31 96 GLY B C 1
ATOM 1559 O O . GLY B 1 98 ? 15.219 47.843 7.164 1.00 48.70 96 GLY B O 1
ATOM 1568 N N . GLU B 1 100 ? 16.126 50.074 9.649 1.00 50.26 98 GLU B N 1
ATOM 1569 C CA . GLU B 1 100 ? 16.257 49.651 11.032 1.00 51.70 98 GLU B CA 1
ATOM 1570 C C . GLU B 1 100 ? 16.207 48.133 11.160 1.00 52.20 98 GLU B C 1
ATOM 1571 O O . GLU B 1 100 ? 16.980 47.566 11.930 1.00 52.82 98 GLU B O 1
ATOM 1577 N N . GLU B 1 101 ? 15.286 47.491 10.434 1.00 52.70 99 GLU B N 1
ATOM 1578 C CA . GLU B 1 101 ? 15.166 46.038 10.430 1.00 54.80 99 GLU B CA 1
ATOM 1579 C C . GLU B 1 101 ? 16.399 45.395 9.829 1.00 53.01 99 GLU B C 1
ATOM 1580 O O . GLU B 1 101 ? 16.943 44.455 10.412 1.00 52.77 99 GLU B O 1
ATOM 1586 N N . ARG B 1 102 ? 16.803 45.885 8.653 1.00 51.90 100 ARG B N 1
ATOM 1587 C CA . ARG B 1 102 ? 17.999 45.402 7.979 1.00 51.71 100 ARG B CA 1
ATOM 1588 C C . ARG B 1 102 ? 19.245 45.543 8.838 1.00 52.81 100 ARG B C 1
ATOM 1589 O O . ARG B 1 102 ? 20.058 44.621 8.913 1.00 52.55 100 ARG B O 1
ATOM 1605 N N . ASN B 1 104 ? 19.125 45.691 12.229 1.00 55.29 102 ASN B N 1
ATOM 1606 C CA . ASN B 1 104 ? 18.957 44.765 13.350 1.00 55.15 102 ASN B CA 1
ATOM 1607 C C . ASN B 1 104 ? 19.416 43.357 12.982 1.00 54.14 102 ASN B C 1
ATOM 1608 O O . ASN B 1 104 ? 20.040 42.694 13.803 1.00 53.70 102 ASN B O 1
ATOM 1613 N N . GLU B 1 105 ? 19.080 42.913 11.767 1.00 52.74 103 GLU B N 1
ATOM 1614 C CA . GLU B 1 105 ? 19.400 41.570 11.302 1.00 53.11 103 GLU B CA 1
ATOM 1615 C C . GLU B 1 105 ? 20.880 41.376 11.032 1.00 50.95 103 GLU B C 1
ATOM 1616 O O . GLU B 1 105 ? 21.425 40.341 11.370 1.00 50.11 103 GLU B O 1
ATOM 1622 N N . ALA B 1 106 ? 21.522 42.376 10.423 1.00 50.00 104 ALA B N 1
ATOM 1623 C CA . ALA B 1 106 ? 22.956 42.336 10.162 1.00 48.52 104 ALA B CA 1
ATOM 1624 C C . ALA B 1 106 ? 23.759 42.359 11.467 1.00 47.74 104 ALA B C 1
ATOM 1625 O O . ALA B 1 106 ? 24.820 41.765 11.561 1.00 46.92 104 ALA B O 1
ATOM 1627 N N . LEU B 1 107 ? 23.231 43.025 12.482 1.00 46.92 105 LEU B N 1
ATOM 1628 C CA . LEU B 1 107 ? 23.964 43.182 13.737 1.00 47.12 105 LEU B CA 1
ATOM 1629 C C . LEU B 1 107 ? 23.614 42.171 14.806 1.00 46.70 105 LEU B C 1
ATOM 1630 O O . LEU B 1 107 ? 24.099 42.263 15.924 1.00 46.64 105 LEU B O 1
ATOM 1635 N N . ARG B 1 108 ? 22.795 41.199 14.461 1.00 46.97 106 ARG B N 1
ATOM 1636 C CA . ARG B 1 108 ? 22.250 40.307 15.450 1.00 48.31 106 ARG B CA 1
ATOM 1637 C C . ARG B 1 108 ? 23.294 39.501 16.266 1.00 47.81 106 ARG B C 1
ATOM 1638 O O . ARG B 1 108 ? 23.187 39.438 17.496 1.00 47.93 106 ARG B O 1
ATOM 1646 N N . GLU B 1 109 ? 24.268 38.876 15.588 1.00 47.07 107 GLU B N 1
ATOM 1647 C CA . GLU B 1 109 ? 25.351 38.156 16.254 1.00 46.81 107 GLU B CA 1
ATOM 1648 C C . GLU B 1 109 ? 26.164 39.083 17.180 1.00 46.28 107 GLU B C 1
ATOM 1649 O O . GLU B 1 109 ? 26.547 38.686 18.298 1.00 45.26 107 GLU B O 1
ATOM 1655 N N . ASP B 1 110 ? 26.366 40.330 16.729 1.00 45.23 108 ASP B N 1
ATOM 1656 C CA . ASP B 1 110 ? 27.099 41.366 17.470 1.00 45.21 108 ASP B CA 1
ATOM 1657 C C . ASP B 1 110 ? 26.411 41.858 18.701 1.00 45.37 108 ASP B C 1
ATOM 1658 O O . ASP B 1 110 ? 27.076 42.038 19.719 1.00 45.45 108 ASP B O 1
ATOM 1663 N N . ILE B 1 111 ? 25.091 42.067 18.601 1.00 44.81 109 ILE B N 1
ATOM 1664 C CA . ILE B 1 111 ? 24.265 42.420 19.723 1.00 44.43 109 ILE B CA 1
ATOM 1665 C C . ILE B 1 111 ? 24.303 41.279 20.745 1.00 44.03 109 ILE B C 1
ATOM 1666 O O . ILE B 1 111 ? 24.353 41.525 21.948 1.00 43.87 109 ILE B O 1
ATOM 1671 N N . ASP B 1 112 ? 24.286 40.034 20.275 1.00 43.17 110 ASP B N 1
ATOM 1672 C CA . ASP B 1 112 ? 24.404 38.904 21.168 1.00 41.89 110 ASP B CA 1
ATOM 1673 C C . ASP B 1 112 ? 25.692 38.914 21.950 1.00 41.16 110 ASP B C 1
ATOM 1674 O O . ASP B 1 112 ? 25.693 38.588 23.123 1.00 41.23 110 ASP B O 1
ATOM 1679 N N . TRP B 1 113 ? 26.806 39.195 21.275 1.00 40.32 111 TRP B N 1
ATOM 1680 C CA . TRP B 1 113 ? 28.113 39.243 21.928 1.00 39.98 111 TRP B CA 1
ATOM 1681 C C . TRP B 1 113 ? 28.117 40.375 23.004 1.00 39.83 11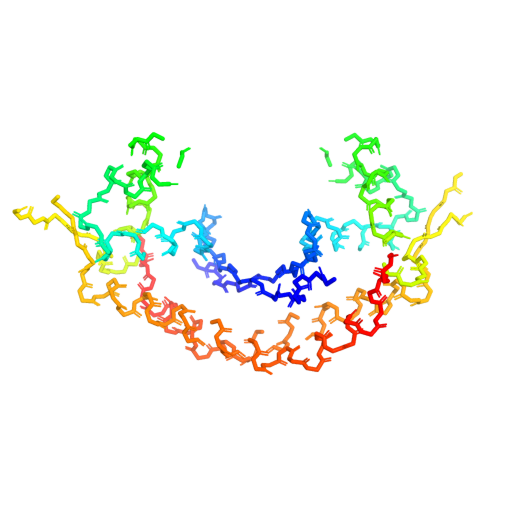1 TRP B C 1
ATOM 1682 O O . TRP B 1 113 ? 28.595 40.195 24.120 1.00 40.52 111 TRP B O 1
ATOM 1693 N N . LEU B 1 114 ? 27.560 41.521 22.659 1.00 39.26 112 LEU B N 1
ATOM 1694 C CA . LEU B 1 114 ? 27.372 42.613 23.612 1.00 38.65 112 LEU B CA 1
ATOM 1695 C C . LEU B 1 114 ? 26.540 42.186 24.819 1.00 39.07 112 LEU B C 1
ATOM 1696 O O . LEU B 1 114 ? 26.977 42.402 25.952 1.00 38.72 112 LEU B O 1
ATOM 1701 N N . GLU B 1 115 ? 25.408 41.499 24.574 1.00 39.08 113 GLU B N 1
ATOM 1702 C CA . GLU B 1 115 ? 24.547 40.982 25.643 1.00 39.70 113 GLU B CA 1
ATOM 1703 C C . GLU B 1 115 ? 25.317 40.046 26.551 1.00 38.98 113 GLU B C 1
ATOM 1704 O O . GLU B 1 115 ? 25.153 40.121 27.759 1.00 39.31 113 GLU B O 1
ATOM 1710 N N . ALA B 1 116 ? 26.148 39.177 25.980 1.00 38.58 114 ALA B N 1
ATOM 1711 C CA . ALA B 1 116 ? 26.909 38.224 26.766 1.00 38.49 114 ALA B CA 1
ATOM 1712 C C . ALA B 1 116 ? 27.958 38.921 27.629 1.00 38.99 114 ALA B C 1
ATOM 1713 O O . ALA B 1 116 ? 28.227 38.488 28.735 1.00 39.14 114 ALA B O 1
ATOM 1715 N N . ASN B 1 117 ? 28.544 40.011 27.142 1.00 40.10 115 ASN B N 1
ATOM 1716 C CA . ASN B 1 117 ? 29.555 40.732 27.936 1.00 40.84 115 ASN B CA 1
ATOM 1717 C C . ASN B 1 117 ? 28.985 41.849 28.831 1.00 41.00 115 ASN B C 1
ATOM 1718 O O . ASN B 1 117 ? 29.706 42.528 29.535 1.00 41.21 115 ASN B O 1
ATOM 1723 N N . ARG B 1 118 ? 27.676 42.002 28.833 1.00 41.76 116 ARG B N 1
ATOM 1724 C CA . ARG B 1 118 ? 27.023 43.073 29.581 1.00 43.37 116 ARG B CA 1
ATOM 1725 C C . ARG B 1 118 ? 27.105 42.847 31.078 1.00 44.17 116 ARG B C 1
ATOM 1726 O O . ARG B 1 118 ? 27.127 41.710 31.533 1.00 44.08 116 ARG B O 1
ATOM 1734 N N . ASN B 1 119 ? 27.177 43.918 31.858 1.00 45.84 117 ASN B N 1
ATOM 1735 C CA . ASN B 1 119 ? 27.284 43.766 33.309 1.00 47.57 117 ASN B CA 1
ATOM 1736 C C . ASN B 1 119 ? 25.964 43.206 33.839 1.00 49.31 117 ASN B C 1
ATOM 1737 O O . ASN B 1 119 ? 24.919 43.827 33.609 1.00 49.26 117 ASN B O 1
ATOM 1742 N N . PRO B 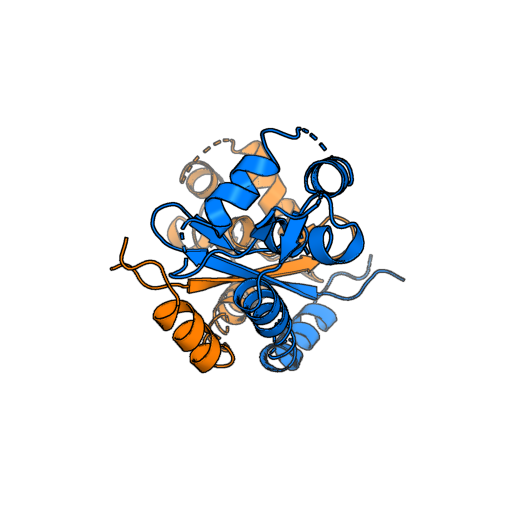1 120 ? 25.996 42.017 34.506 1.00 51.04 118 PRO B N 1
ATOM 1743 C CA . PRO B 1 120 ? 24.786 41.475 35.154 1.00 52.71 118 PRO B CA 1
ATOM 1744 C C . PRO B 1 120 ? 24.127 42.572 36.012 1.00 54.54 118 PRO B C 1
ATOM 1745 O O . PRO B 1 120 ? 22.890 42.684 36.069 1.00 54.97 118 PRO B O 1
ATOM 1749 N N . GLN B 1 121 ? 24.995 43.356 36.663 1.00 56.20 119 GLN B N 1
ATOM 1750 C CA . GLN B 1 121 ? 24.696 44.614 37.381 1.00 57.29 119 GLN B CA 1
ATOM 1751 C C . GLN B 1 121 ? 24.589 44.379 38.862 1.00 56.90 119 GLN B C 1
ATOM 1752 O O . GLN B 1 121 ? 25.490 43.770 39.421 1.00 57.06 119 GLN B O 1
#

InterPro domains:
  IPR036388 Winged helix-like DNA-binding domain superfamily [G3DSA:1.10.10.10] (1-131)
  IPR036390 Winged helix DNA-binding domain superfamily [SSF46785] (8-108)
  IPR051815 Molybdate-responsive transcriptional regulator [PTHR30432] (8-107)

Foldseek 3Di:
DDDADADFDKDDDPDPDIRGDLLLQCCVCQVPVDQCVSCVVPHSVVSVVSQVVQQVPPHRQWDQVPHIDGDPVVVVVSVVVVCSVVVVVCVVVSVVVRVVDDPD/DDADADFDKADDPDPDIRGDLLLQCVVCAVPFDQCSSCVCVHSVVSVVSLVVQCVPVHHQWDVPVGIDGDPVNVVVSVVVVCSVVVVVCVVVSVVCVVPDDPD

CATH classification: 1.10.10.10